Protein AF-A0A7V9MKI5-F1 (afdb_monomer_lite)

Sequence (205 aa):
MGPGGIRGVG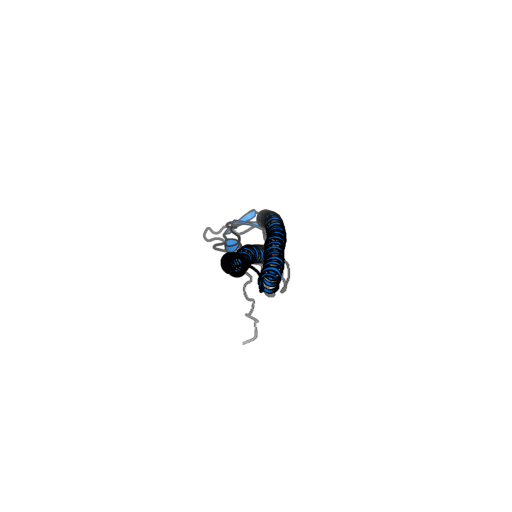IWQVKISDLIAEGTVVKKGDFIATLDKTEIMNKIKDEESELSKIQSKYIQTKLDTTLDLRQARDEISNTSFNVKEKQIVLEQSTYEPPATIRQANLDLEKTNRSMDQQHENYKLKVNQAKAKMQEVTASLKQAEYKLELMQKLLKEFTIIAPEDGMLIYHRDWNGKKKVVGATISAWEPTVATLPDLIFGYHTMI

Foldseek 3Di:
DFFLCCVVLPHFKWFWADADDAQDWDFAFAFGTFIDCVVLVVSLVVLVVVLVVLVVVLVVLVVVLVVVLVVLVVVLVVLVVVLVVLVVVLVVCPPPPPVSNVVSVVSSVVSVVVSVVSVVVSVVSVVVSVVSNVVSVVVNVVSVVSSVSSVVSSVSSGDGDNGTAGKAFDADPVRDTRDGGDMDGSVHRDGIDGDDPPPDDDDDD

Structure (mmCIF, N/CA/C/O backbone):
data_AF-A0A7V9MKI5-F1
#
_entry.id   AF-A0A7V9MKI5-F1
#
loop_
_atom_site.group_PDB
_atom_site.id
_atom_site.type_symbol
_atom_site.label_atom_id
_atom_site.label_alt_id
_atom_site.label_comp_id
_atom_site.label_asym_id
_atom_site.label_entity_id
_atom_site.label_seq_id
_atom_site.pdbx_PDB_ins_code
_atom_site.Cartn_x
_atom_site.Cartn_y
_atom_site.Cartn_z
_atom_site.occupancy
_atom_site.B_iso_or_equiv
_atom_site.auth_seq_id
_atom_site.auth_comp_id
_atom_site.auth_asym_id
_atom_site.auth_atom_id
_atom_site.pdbx_PDB_model_num
ATOM 1 N N . MET A 1 1 ? 9.125 -3.597 -34.446 1.00 60.88 1 MET A N 1
ATOM 2 C CA . MET A 1 1 ? 8.851 -2.256 -33.874 1.00 60.88 1 MET A CA 1
ATOM 3 C C . MET A 1 1 ? 9.505 -2.170 -32.502 1.00 60.88 1 MET A C 1
ATOM 5 O O . MET A 1 1 ? 9.724 -3.215 -31.906 1.00 60.88 1 MET A O 1
ATOM 9 N N . GLY A 1 2 ? 9.860 -0.974 -32.034 1.00 60.72 2 GLY A N 1
ATOM 10 C CA . GLY A 1 2 ? 10.328 -0.752 -30.665 1.00 60.72 2 GLY A CA 1
ATOM 11 C C . GLY A 1 2 ? 9.188 -0.805 -29.636 1.00 60.72 2 GLY A C 1
ATOM 12 O O . GLY A 1 2 ? 8.023 -0.921 -30.025 1.00 60.72 2 GLY A O 1
ATOM 13 N N . PRO A 1 3 ? 9.504 -0.715 -28.335 1.00 67.06 3 PRO A N 1
ATOM 14 C CA . PRO A 1 3 ? 8.548 -1.004 -27.268 1.00 67.06 3 PRO A CA 1
ATOM 15 C C . PRO A 1 3 ? 7.454 0.067 -27.162 1.00 67.06 3 PRO A C 1
ATOM 17 O O . PRO A 1 3 ? 7.740 1.261 -27.034 1.00 67.06 3 PRO A O 1
ATOM 20 N N . GLY A 1 4 ? 6.185 -0.349 -27.196 1.00 63.31 4 GLY A N 1
ATOM 21 C CA . GLY A 1 4 ? 5.028 0.560 -27.197 1.00 63.31 4 GLY A CA 1
ATOM 22 C C . GLY A 1 4 ? 4.692 1.157 -25.824 1.00 63.31 4 GLY A C 1
ATOM 23 O O . GLY A 1 4 ? 4.005 2.174 -25.740 1.00 63.31 4 GLY A O 1
ATOM 24 N N . GLY A 1 5 ? 5.197 0.556 -24.741 1.00 73.44 5 GLY A N 1
ATOM 25 C CA . GLY A 1 5 ? 4.875 0.927 -23.356 1.00 73.44 5 GLY A CA 1
ATOM 26 C C . GLY A 1 5 ? 5.828 1.926 -22.688 1.00 73.44 5 GLY A C 1
ATOM 27 O O . GLY A 1 5 ? 5.616 2.276 -21.529 1.00 73.44 5 GLY A O 1
ATOM 28 N N . ILE A 1 6 ? 6.858 2.415 -23.391 1.00 75.31 6 ILE A N 1
ATOM 29 C CA . ILE A 1 6 ? 7.937 3.254 -22.822 1.00 75.31 6 ILE A CA 1
ATOM 30 C C . ILE A 1 6 ? 7.398 4.547 -22.187 1.00 75.31 6 ILE A C 1
ATOM 32 O O . ILE A 1 6 ? 7.865 4.963 -21.125 1.00 75.31 6 ILE A O 1
ATOM 36 N N . ARG A 1 7 ? 6.334 5.127 -22.759 1.00 76.44 7 ARG A N 1
ATOM 37 C CA . ARG A 1 7 ? 5.679 6.320 -22.190 1.00 76.44 7 ARG A CA 1
ATOM 38 C C . ARG A 1 7 ? 5.007 6.045 -20.849 1.00 76.44 7 ARG A C 1
ATOM 40 O O . ARG A 1 7 ? 5.034 6.900 -19.970 1.00 76.44 7 ARG A O 1
ATOM 47 N N . GLY A 1 8 ? 4.423 4.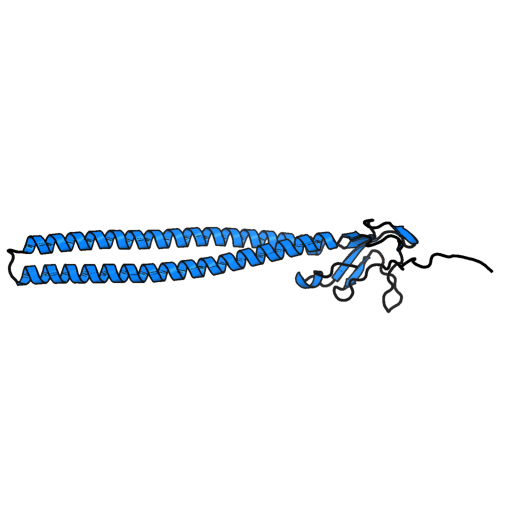858 -20.682 1.00 75.50 8 GLY A N 1
ATOM 48 C CA . GLY A 1 8 ? 3.691 4.474 -19.471 1.00 75.50 8 GLY A CA 1
ATOM 49 C C . GLY A 1 8 ? 4.578 4.370 -18.228 1.00 75.50 8 GLY A C 1
ATOM 50 O O . GLY A 1 8 ? 4.080 4.454 -17.111 1.00 75.50 8 GLY A O 1
ATOM 51 N N . VAL A 1 9 ? 5.895 4.248 -18.417 1.00 78.75 9 VAL A N 1
ATOM 52 C CA . VAL A 1 9 ? 6.900 4.176 -17.342 1.00 78.75 9 VAL A CA 1
ATOM 53 C C . VAL A 1 9 ? 7.737 5.461 -17.222 1.00 78.75 9 VAL A C 1
ATOM 55 O O . VAL A 1 9 ? 8.720 5.521 -16.475 1.00 78.75 9 VAL A O 1
ATOM 58 N N . GLY A 1 10 ? 7.348 6.515 -17.948 1.00 79.00 10 GLY A N 1
ATOM 59 C CA . GLY A 1 10 ? 8.006 7.820 -17.914 1.00 79.00 10 GLY A CA 1
ATOM 60 C C . GLY A 1 10 ? 9.408 7.818 -18.519 1.00 79.00 10 GLY A C 1
ATOM 61 O O . GLY A 1 10 ? 10.272 8.534 -18.016 1.00 79.00 10 GLY A O 1
ATOM 62 N N . ILE A 1 11 ? 9.638 6.986 -19.535 1.00 82.94 11 ILE A N 1
ATOM 63 C CA . ILE A 1 11 ? 10.806 7.064 -20.413 1.00 82.94 11 ILE A CA 1
ATOM 64 C C . ILE A 1 11 ? 10.327 7.714 -21.719 1.00 82.94 11 ILE A C 1
ATOM 66 O O . ILE A 1 11 ? 9.241 7.419 -22.221 1.00 82.94 11 ILE A O 1
ATOM 70 N N . TRP A 1 12 ? 11.107 8.639 -22.269 1.00 78.56 12 TRP A N 1
ATOM 71 C CA . TRP A 1 12 ? 10.696 9.414 -23.452 1.00 78.56 12 TRP A CA 1
ATOM 72 C C . TRP A 1 12 ? 11.583 9.170 -24.665 1.00 78.56 12 TRP A C 1
ATOM 74 O O . TRP A 1 12 ? 11.136 9.308 -25.807 1.00 78.56 12 TRP A O 1
ATOM 84 N N . GLN A 1 13 ? 12.835 8.808 -24.409 1.00 79.62 13 GLN A N 1
ATOM 85 C CA . GLN A 1 13 ? 13.882 8.662 -25.400 1.00 79.62 13 GLN A CA 1
ATOM 86 C C . GLN A 1 13 ? 14.754 7.480 -25.010 1.00 79.62 13 GLN A C 1
ATOM 88 O O . GLN A 1 13 ? 15.149 7.369 -23.856 1.00 79.62 13 GLN A O 1
ATOM 93 N N . VAL A 1 14 ? 15.064 6.612 -25.966 1.00 85.00 14 VAL A N 1
ATOM 94 C CA . VAL A 1 14 ? 15.949 5.467 -25.731 1.00 85.00 14 VAL A CA 1
ATOM 95 C C . VAL A 1 14 ? 16.930 5.350 -26.882 1.00 85.00 14 VAL A C 1
ATOM 97 O O . VAL A 1 14 ? 16.553 5.523 -28.037 1.00 85.00 14 VAL A O 1
ATOM 100 N N . LYS A 1 15 ? 18.198 5.074 -26.587 1.00 85.31 15 LYS A N 1
ATOM 101 C CA . LYS A 1 15 ? 19.231 4.916 -27.615 1.00 85.31 15 LYS A CA 1
ATOM 102 C C . LYS A 1 15 ? 19.290 3.482 -28.125 1.00 85.31 15 LYS A C 1
ATOM 104 O O . LYS A 1 15 ? 19.057 2.547 -27.366 1.00 85.31 15 LYS A O 1
ATOM 109 N N . ILE A 1 16 ? 19.645 3.307 -29.395 1.00 84.69 16 ILE A N 1
ATOM 110 C CA . ILE A 1 16 ? 20.011 1.997 -29.946 1.00 84.69 16 ILE A CA 1
ATOM 111 C C . ILE A 1 16 ? 21.430 1.673 -29.476 1.00 84.69 16 ILE A C 1
ATOM 113 O O . ILE A 1 16 ? 22.371 2.380 -29.836 1.00 84.69 16 ILE A O 1
ATOM 117 N N . SER A 1 17 ? 21.582 0.625 -28.673 1.00 85.88 17 SER A N 1
ATOM 118 C CA . SER A 1 17 ? 22.885 0.143 -28.202 1.00 85.88 17 SER A CA 1
ATOM 119 C C . SER A 1 17 ? 23.538 -0.804 -29.198 1.00 85.88 17 SER A C 1
ATOM 121 O O . SER A 1 17 ? 24.751 -0.761 -29.362 1.00 85.88 17 SER A O 1
ATOM 123 N N . ASP A 1 18 ? 22.740 -1.642 -29.856 1.00 84.38 18 ASP A N 1
ATOM 124 C CA . ASP A 1 18 ? 23.227 -2.625 -30.821 1.00 84.38 18 ASP A CA 1
ATOM 125 C C . ASP A 1 18 ? 22.202 -2.837 -31.939 1.00 84.38 18 ASP A C 1
ATOM 127 O O . ASP A 1 18 ? 20.996 -2.718 -31.702 1.00 84.38 18 ASP A O 1
ATOM 131 N N . LEU A 1 19 ? 22.683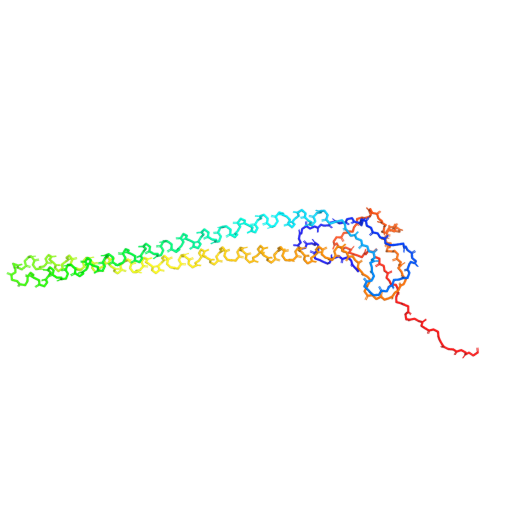 -3.119 -33.149 1.00 84.81 19 LEU A N 1
ATOM 132 C CA . LEU A 1 19 ? 21.885 -3.302 -34.359 1.00 84.81 19 LEU A CA 1
ATOM 133 C C . LEU A 1 19 ? 22.635 -4.210 -35.341 1.00 84.81 19 LEU A C 1
ATOM 135 O O . LEU A 1 19 ? 23.772 -3.920 -35.713 1.00 84.81 19 LEU A O 1
ATOM 139 N N . ILE A 1 20 ? 21.984 -5.281 -35.794 1.00 82.38 20 ILE A N 1
ATOM 140 C CA . ILE A 1 20 ? 22.537 -6.178 -36.815 1.00 82.38 20 ILE A CA 1
ATOM 141 C C . ILE A 1 20 ? 22.661 -5.463 -38.169 1.00 82.38 20 ILE A C 1
ATOM 143 O O . ILE A 1 20 ? 21.883 -4.563 -38.479 1.00 82.38 20 ILE A O 1
ATOM 147 N N . ALA A 1 21 ? 23.640 -5.866 -38.984 1.00 81.62 21 ALA A N 1
ATOM 148 C CA . ALA A 1 21 ? 23.963 -5.198 -40.240 1.00 81.62 21 ALA A CA 1
ATOM 149 C C . ALA A 1 21 ? 22.781 -5.148 -41.232 1.00 81.62 21 ALA A C 1
ATOM 151 O O . ALA A 1 21 ? 22.055 -6.127 -41.423 1.00 81.62 21 ALA A O 1
ATOM 152 N N . GLU A 1 22 ? 22.633 -4.013 -41.917 1.00 79.19 22 GLU A N 1
ATOM 153 C CA . GLU A 1 22 ? 21.692 -3.839 -43.030 1.00 79.19 22 GLU A CA 1
ATOM 154 C C . GLU A 1 22 ? 21.965 -4.869 -44.141 1.00 79.19 22 GLU A C 1
ATOM 156 O O . GLU A 1 22 ? 23.118 -5.160 -44.457 1.00 79.19 22 GLU A O 1
ATOM 161 N N . GLY A 1 23 ? 20.906 -5.419 -44.741 1.00 77.69 23 GLY A N 1
ATOM 162 C CA . GLY A 1 23 ? 21.004 -6.453 -45.777 1.00 77.69 23 GLY A CA 1
ATOM 163 C C . GLY A 1 23 ? 21.146 -7.882 -45.241 1.00 77.69 23 GLY A C 1
ATOM 164 O O . GLY A 1 23 ? 21.161 -8.826 -46.030 1.00 77.69 23 GLY A O 1
ATOM 165 N N . THR A 1 24 ? 21.203 -8.068 -43.919 1.00 81.31 24 THR A N 1
ATOM 166 C CA . THR A 1 24 ? 21.199 -9.404 -43.306 1.00 81.31 24 THR A CA 1
ATOM 167 C C . THR A 1 24 ? 19.825 -10.056 -43.468 1.00 81.31 24 THR A C 1
ATOM 169 O O . THR A 1 24 ? 18.798 -9.432 -43.190 1.00 81.31 24 THR A O 1
ATOM 172 N N . VAL A 1 25 ? 19.802 -11.313 -43.913 1.00 84.94 25 VAL A N 1
ATOM 173 C CA . VAL A 1 25 ? 18.587 -12.136 -43.954 1.00 84.94 25 VAL A CA 1
ATOM 174 C C . VAL A 1 25 ? 18.369 -12.728 -42.567 1.00 84.94 25 VAL A C 1
ATOM 176 O O . VAL A 1 25 ? 19.232 -13.446 -42.065 1.00 84.94 25 VAL A O 1
ATOM 179 N N . VAL A 1 26 ? 17.230 -12.412 -41.961 1.00 85.31 26 VAL A N 1
ATOM 180 C CA . VAL A 1 26 ? 16.841 -12.868 -40.623 1.00 85.31 26 VAL A CA 1
ATOM 181 C C . VAL A 1 26 ? 15.610 -13.761 -40.710 1.00 85.31 26 VAL A C 1
ATOM 183 O O . VAL A 1 26 ? 14.779 -13.603 -41.608 1.00 85.31 26 VAL A O 1
ATOM 186 N N . LYS A 1 27 ? 15.497 -14.703 -39.780 1.00 86.62 27 LYS A N 1
ATOM 187 C CA . LYS A 1 27 ? 14.309 -15.529 -39.566 1.00 86.62 27 LYS A CA 1
ATOM 188 C C . LYS A 1 27 ? 13.481 -14.987 -38.412 1.00 86.62 27 LYS A C 1
ATOM 190 O O . LYS A 1 27 ? 13.981 -14.272 -37.546 1.00 86.62 27 LYS A O 1
ATOM 195 N N . LYS A 1 28 ? 12.216 -15.379 -38.350 1.00 84.69 28 LYS A N 1
ATOM 196 C CA . LYS A 1 28 ? 11.324 -15.104 -37.230 1.00 84.69 28 LYS A CA 1
ATOM 197 C C . LYS A 1 28 ? 11.965 -15.507 -35.902 1.00 84.69 28 LYS A C 1
ATOM 199 O O . LYS A 1 28 ? 12.362 -16.653 -35.707 1.00 84.69 28 LYS A O 1
ATOM 204 N N . GLY A 1 29 ? 12.012 -14.557 -34.974 1.00 85.50 29 GLY A N 1
ATOM 205 C CA . GLY A 1 29 ? 12.634 -14.715 -33.661 1.00 85.50 29 GLY A CA 1
ATOM 206 C C . GLY A 1 29 ? 14.114 -14.336 -33.602 1.00 85.50 29 GLY A C 1
ATOM 207 O O . GLY A 1 29 ? 14.643 -14.230 -32.495 1.00 85.50 29 GLY A O 1
ATOM 208 N N . ASP A 1 30 ? 14.768 -14.070 -34.736 1.00 85.88 30 ASP A N 1
ATOM 209 C CA . ASP A 1 30 ? 16.168 -13.649 -34.744 1.00 85.88 30 ASP A CA 1
ATOM 210 C C . ASP A 1 30 ? 16.339 -12.262 -34.125 1.00 85.88 30 ASP A C 1
ATOM 212 O O . ASP A 1 30 ? 15.475 -11.384 -34.206 1.00 85.88 30 ASP A O 1
ATOM 216 N N . PHE A 1 31 ? 17.494 -12.059 -33.504 1.00 86.19 31 PHE A N 1
ATOM 217 C CA . PHE A 1 31 ? 17.879 -10.788 -32.915 1.00 86.19 31 PHE A CA 1
ATOM 218 C C . PHE A 1 31 ? 18.073 -9.703 -33.987 1.00 86.19 31 PHE A C 1
ATOM 220 O O . PHE A 1 31 ? 18.790 -9.910 -34.964 1.00 86.19 31 PHE A O 1
ATOM 227 N N . ILE A 1 32 ? 17.475 -8.525 -33.775 1.00 84.50 32 ILE A N 1
ATOM 228 C CA . ILE A 1 32 ? 17.630 -7.358 -34.657 1.00 84.50 32 ILE A CA 1
ATOM 229 C C . ILE A 1 32 ? 18.417 -6.251 -33.966 1.00 84.50 32 ILE A C 1
ATOM 231 O O . ILE A 1 32 ? 19.394 -5.749 -34.517 1.00 84.50 32 ILE A O 1
ATOM 235 N N . ALA A 1 33 ? 17.954 -5.815 -32.795 1.00 84.19 33 ALA A N 1
ATOM 236 C CA . ALA A 1 33 ? 18.511 -4.651 -32.120 1.00 84.19 33 ALA A CA 1
ATOM 237 C C . ALA A 1 33 ? 18.329 -4.728 -30.607 1.00 84.19 33 ALA A C 1
ATOM 239 O O . ALA A 1 33 ? 17.352 -5.291 -30.111 1.00 84.19 33 ALA A O 1
ATOM 240 N N . THR A 1 34 ? 19.229 -4.082 -29.873 1.00 87.44 34 THR A N 1
ATOM 241 C CA . THR A 1 34 ? 19.060 -3.826 -28.441 1.00 87.44 34 THR A CA 1
ATOM 242 C C . THR A 1 34 ? 18.991 -2.329 -28.195 1.00 87.44 34 THR A C 1
ATOM 244 O O . THR A 1 34 ? 19.807 -1.558 -28.699 1.00 87.44 34 THR A O 1
ATOM 247 N N . LEU A 1 35 ? 18.019 -1.925 -27.388 1.00 88.25 35 LEU A N 1
ATOM 248 C CA . LEU A 1 35 ? 17.893 -0.576 -26.862 1.00 88.25 35 LEU A CA 1
ATOM 249 C C . LEU A 1 35 ? 18.617 -0.446 -25.517 1.00 88.25 35 LEU A C 1
ATOM 251 O O . LEU A 1 35 ? 18.698 -1.419 -24.767 1.00 88.25 35 LEU A O 1
ATOM 255 N N . ASP A 1 36 ? 19.104 0.751 -25.195 1.00 89.69 36 ASP A N 1
ATOM 256 C CA . ASP A 1 36 ? 19.792 1.029 -23.933 1.00 89.69 36 ASP A CA 1
ATOM 257 C C . ASP A 1 36 ? 18.863 0.779 -22.739 1.00 89.69 36 ASP A C 1
ATOM 259 O O . ASP A 1 36 ? 17.883 1.493 -22.516 1.00 89.69 36 ASP A O 1
ATOM 263 N N . LYS A 1 37 ? 19.182 -0.262 -21.965 1.00 90.69 37 LYS A N 1
ATOM 264 C CA . LYS A 1 37 ? 18.383 -0.722 -20.824 1.00 90.69 37 LYS A CA 1
ATOM 265 C C . LYS A 1 37 ? 18.675 0.056 -19.541 1.00 90.69 37 LYS A C 1
ATOM 267 O O . LYS A 1 37 ? 17.978 -0.148 -18.552 1.00 90.69 37 LYS A O 1
ATOM 272 N N . THR A 1 38 ? 19.687 0.924 -19.521 1.00 91.44 38 THR A N 1
ATOM 273 C CA . THR A 1 38 ? 20.181 1.562 -18.290 1.00 91.44 38 THR A CA 1
ATOM 274 C C . THR A 1 38 ? 19.078 2.333 -17.564 1.00 91.44 38 THR A C 1
ATOM 276 O O . THR A 1 38 ? 18.885 2.155 -16.363 1.00 91.44 38 THR A O 1
ATOM 279 N N . GLU A 1 39 ? 18.297 3.138 -18.289 1.00 89.69 39 GLU A N 1
ATOM 280 C CA . GLU A 1 39 ? 17.238 3.959 -17.689 1.00 89.69 39 GLU A CA 1
ATOM 281 C C . GLU A 1 39 ? 16.088 3.115 -17.118 1.00 89.69 39 GLU A C 1
ATOM 283 O O . GLU A 1 39 ? 15.657 3.341 -15.986 1.00 89.69 39 GLU A O 1
ATOM 288 N N . ILE A 1 40 ? 15.615 2.110 -17.865 1.00 90.56 40 ILE A N 1
ATOM 289 C CA . ILE A 1 40 ? 14.537 1.225 -17.402 1.00 90.56 40 ILE A CA 1
ATOM 290 C C . ILE A 1 40 ? 14.993 0.341 -16.235 1.00 90.56 40 ILE A C 1
ATOM 292 O O . ILE A 1 40 ? 14.228 0.150 -15.297 1.00 90.56 40 ILE A O 1
ATOM 296 N N . MET A 1 41 ? 16.242 -0.140 -16.232 1.00 93.62 41 MET A N 1
ATOM 297 C CA . MET A 1 41 ? 16.791 -0.917 -15.114 1.00 93.62 41 MET A CA 1
ATOM 298 C C . MET A 1 41 ? 16.914 -0.080 -13.838 1.00 93.62 41 MET A C 1
ATOM 300 O O . MET A 1 41 ? 16.579 -0.569 -12.762 1.00 93.62 41 MET A O 1
ATOM 304 N N . ASN A 1 42 ? 17.335 1.185 -13.947 1.00 94.12 42 ASN A N 1
ATOM 305 C CA . ASN A 1 42 ? 17.366 2.092 -12.799 1.00 94.12 42 ASN A CA 1
ATOM 306 C C . ASN A 1 42 ? 15.955 2.323 -12.238 1.00 94.12 42 ASN A C 1
ATOM 308 O O . ASN A 1 42 ? 15.748 2.167 -11.039 1.00 94.12 42 ASN A O 1
ATOM 312 N N . LYS A 1 43 ? 14.966 2.586 -13.104 1.00 92.81 43 LYS A N 1
ATOM 313 C CA . LYS A 1 43 ? 13.561 2.733 -12.686 1.00 92.81 43 LYS A CA 1
ATOM 314 C C . LYS A 1 43 ? 12.997 1.467 -12.036 1.00 92.81 43 LYS A C 1
ATOM 316 O O . LYS A 1 43 ? 12.274 1.582 -11.054 1.00 92.81 43 LYS A O 1
ATOM 321 N N . ILE A 1 44 ? 13.333 0.281 -12.550 1.00 95.81 44 ILE A N 1
ATOM 322 C CA . ILE A 1 44 ? 12.948 -1.001 -11.937 1.00 95.81 44 ILE A CA 1
ATOM 323 C C . ILE A 1 44 ? 13.520 -1.101 -10.526 1.00 95.81 44 ILE A C 1
ATOM 325 O O . ILE A 1 44 ? 12.781 -1.403 -9.599 1.00 95.81 44 ILE A O 1
ATOM 329 N N . LYS A 1 45 ? 14.808 -0.796 -10.346 1.00 97.00 45 LYS A N 1
ATOM 330 C CA . LYS A 1 45 ? 15.458 -0.839 -9.032 1.00 97.00 45 LYS A CA 1
ATOM 331 C C . LYS A 1 45 ? 14.833 0.149 -8.040 1.00 97.00 45 LYS A C 1
ATOM 333 O O . LYS A 1 45 ? 14.655 -0.182 -6.867 1.00 97.00 45 LYS A O 1
ATOM 338 N N . ASP A 1 46 ? 14.488 1.348 -8.503 1.00 95.94 46 ASP A N 1
ATOM 339 C CA . ASP A 1 46 ? 13.783 2.341 -7.690 1.00 95.94 46 ASP A CA 1
ATOM 340 C C . ASP A 1 46 ? 12.380 1.843 -7.298 1.00 95.94 46 ASP A C 1
ATOM 342 O O . ASP A 1 46 ? 11.988 1.957 -6.136 1.00 95.94 46 ASP A O 1
ATOM 346 N N . GLU A 1 47 ? 11.648 1.232 -8.235 1.00 96.31 47 GLU A N 1
ATOM 347 C CA . GLU A 1 47 ? 10.319 0.657 -7.989 1.00 96.31 47 GLU A CA 1
ATOM 348 C C . GLU A 1 47 ? 10.374 -0.565 -7.057 1.00 96.31 47 GLU A C 1
ATOM 350 O O . GLU A 1 47 ? 9.507 -0.716 -6.205 1.00 96.31 47 GLU A O 1
ATOM 355 N N . GLU A 1 48 ? 11.402 -1.413 -7.148 1.00 97.75 48 GLU A N 1
ATOM 356 C CA . GLU A 1 48 ? 11.637 -2.527 -6.215 1.00 97.75 48 GLU A CA 1
ATOM 357 C C . GLU A 1 48 ? 11.877 -2.024 -4.785 1.00 97.75 48 GLU A C 1
ATOM 359 O O . GLU A 1 48 ? 11.333 -2.571 -3.821 1.00 97.75 48 GLU A O 1
ATOM 364 N N . SER A 1 49 ? 12.665 -0.954 -4.641 1.00 98.06 49 SER A N 1
ATOM 365 C CA . SER A 1 49 ? 12.889 -0.290 -3.354 1.00 98.06 49 SER A CA 1
ATOM 366 C C . SER A 1 49 ? 11.587 0.278 -2.788 1.00 98.06 49 SER A C 1
ATOM 368 O O . SER A 1 49 ? 11.290 0.105 -1.604 1.00 98.06 49 SER A O 1
ATOM 370 N N . GLU A 1 50 ? 10.772 0.911 -3.632 1.00 96.56 50 GLU A N 1
ATOM 371 C CA . GLU A 1 50 ? 9.479 1.452 -3.221 1.00 96.56 50 GLU A CA 1
ATOM 372 C C . GLU A 1 50 ? 8.474 0.352 -2.856 1.00 96.56 50 GLU A C 1
ATOM 374 O O . GLU A 1 50 ? 7.832 0.427 -1.807 1.00 96.56 50 GLU A O 1
ATOM 379 N N . LEU A 1 51 ? 8.407 -0.725 -3.642 1.00 98.06 51 LEU A N 1
ATOM 380 C CA . LEU A 1 51 ? 7.593 -1.899 -3.341 1.00 98.06 51 LEU A CA 1
ATOM 381 C C . LEU A 1 51 ? 7.967 -2.498 -1.981 1.00 98.06 51 LEU A C 1
ATOM 383 O O . LEU A 1 51 ? 7.081 -2.785 -1.179 1.00 98.06 51 LEU A O 1
ATOM 387 N N . SER A 1 52 ? 9.261 -2.623 -1.678 1.00 98.19 52 SER A N 1
ATOM 388 C CA . SER A 1 52 ? 9.742 -3.119 -0.381 1.00 98.19 52 SER A CA 1
ATOM 389 C C . SER A 1 52 ? 9.277 -2.245 0.796 1.00 98.19 52 SER A C 1
ATOM 391 O O . SER A 1 52 ? 8.822 -2.753 1.832 1.00 98.19 52 SER A O 1
ATOM 393 N N . LYS A 1 53 ? 9.296 -0.913 0.637 1.00 98.31 53 LYS A N 1
ATOM 394 C CA . LYS A 1 53 ? 8.747 0.011 1.646 1.00 98.31 53 LYS A CA 1
ATOM 395 C C . LYS A 1 53 ? 7.239 -0.163 1.809 1.00 98.31 53 LYS A C 1
ATOM 397 O O . LYS A 1 53 ? 6.755 -0.225 2.941 1.00 98.31 53 LYS A O 1
ATOM 402 N N . ILE A 1 54 ? 6.495 -0.269 0.707 1.00 98.31 54 ILE A N 1
ATOM 403 C CA . ILE A 1 54 ? 5.036 -0.442 0.733 1.00 98.31 54 ILE A CA 1
ATOM 404 C C . ILE A 1 54 ? 4.659 -1.788 1.364 1.00 98.31 54 ILE A C 1
ATOM 406 O O . ILE A 1 54 ? 3.752 -1.837 2.192 1.00 98.31 54 ILE A O 1
ATOM 410 N N . GLN A 1 55 ? 5.385 -2.866 1.060 1.00 98.31 55 GLN A N 1
ATOM 411 C CA . GLN A 1 55 ? 5.219 -4.174 1.701 1.00 98.31 55 GLN A CA 1
ATOM 412 C C . GLN A 1 55 ? 5.452 -4.092 3.211 1.00 98.31 55 GLN A C 1
ATOM 414 O O . GLN A 1 55 ? 4.634 -4.576 3.997 1.00 98.31 55 GLN A O 1
ATOM 419 N N . SER A 1 56 ? 6.522 -3.412 3.631 1.00 98.56 56 SER A N 1
ATOM 420 C CA . SER A 1 56 ? 6.802 -3.171 5.050 1.00 98.56 56 SER A CA 1
ATOM 421 C C . SER A 1 56 ? 5.664 -2.391 5.714 1.00 98.56 56 SER A C 1
ATOM 423 O O . SER A 1 56 ? 5.197 -2.763 6.793 1.00 98.56 56 SER A O 1
ATOM 425 N N . LYS A 1 57 ? 5.143 -1.356 5.042 1.00 98.19 57 LYS A N 1
ATOM 426 C CA . LYS A 1 57 ? 4.013 -0.562 5.537 1.00 98.19 57 LYS A CA 1
ATOM 427 C C . LYS A 1 57 ? 2.714 -1.364 5.613 1.00 98.19 57 LYS A C 1
ATOM 429 O O . LYS A 1 57 ? 1.957 -1.197 6.570 1.00 98.19 57 LYS A O 1
ATOM 434 N N . TYR A 1 58 ? 2.458 -2.239 4.644 1.00 98.62 58 TYR A N 1
ATOM 435 C CA . TYR A 1 58 ? 1.319 -3.153 4.646 1.00 98.62 58 TYR A CA 1
ATOM 436 C C . TYR A 1 58 ? 1.378 -4.100 5.851 1.00 98.62 58 TYR A C 1
ATOM 438 O O . TYR A 1 58 ? 0.398 -4.220 6.586 1.00 98.62 58 TYR A O 1
ATOM 446 N N . ILE A 1 59 ? 2.539 -4.719 6.099 1.00 98.56 59 ILE A N 1
ATOM 447 C CA . ILE A 1 59 ? 2.747 -5.612 7.248 1.00 98.56 59 ILE A CA 1
ATOM 448 C C . ILE A 1 59 ? 2.560 -4.848 8.558 1.00 98.56 59 ILE A C 1
ATOM 450 O O . ILE A 1 59 ? 1.813 -5.306 9.421 1.00 98.56 59 ILE A O 1
ATOM 454 N N . GLN A 1 60 ? 3.177 -3.672 8.688 1.00 98.50 60 GLN A N 1
ATOM 455 C CA . GLN A 1 60 ? 3.028 -2.820 9.866 1.00 98.50 60 GLN A CA 1
ATOM 456 C C . GLN A 1 60 ? 1.554 -2.484 10.123 1.00 98.50 60 GLN A C 1
ATOM 458 O O . GLN A 1 60 ? 1.037 -2.751 11.200 1.00 98.50 60 GLN A O 1
ATOM 463 N N . THR A 1 61 ? 0.845 -1.987 9.108 1.00 98.38 61 THR A N 1
ATOM 464 C CA . THR A 1 61 ? -0.570 -1.596 9.230 1.00 98.38 61 THR A CA 1
ATOM 465 C C . THR A 1 61 ? -1.452 -2.789 9.599 1.00 98.38 61 THR A C 1
ATOM 467 O O . THR A 1 61 ? -2.374 -2.663 10.408 1.00 98.38 61 THR A O 1
ATOM 470 N N . LYS A 1 62 ? -1.157 -3.976 9.057 1.00 98.44 62 LYS A N 1
ATOM 471 C CA . LYS A 1 62 ? -1.844 -5.219 9.418 1.00 98.44 62 LYS A CA 1
ATOM 472 C C . LYS A 1 62 ? -1.623 -5.586 10.886 1.00 98.44 62 LYS A C 1
ATOM 474 O O . LYS A 1 62 ? -2.573 -5.993 11.552 1.00 98.44 62 LYS A O 1
ATOM 479 N N . LEU A 1 63 ? -0.396 -5.461 11.387 1.00 98.69 63 LEU A N 1
ATOM 480 C CA . LEU A 1 63 ? -0.074 -5.740 12.787 1.00 98.69 63 LEU A CA 1
ATOM 481 C C . LEU A 1 63 ? -0.742 -4.725 13.718 1.00 98.69 63 LEU A C 1
ATOM 483 O O . LEU A 1 63 ? -1.451 -5.141 14.630 1.00 98.69 63 LEU A O 1
ATOM 487 N N . ASP A 1 64 ? -0.605 -3.430 13.434 1.00 98.31 64 ASP A N 1
ATOM 488 C CA . ASP A 1 64 ? -1.188 -2.345 14.231 1.00 98.31 64 ASP A CA 1
ATOM 489 C C . ASP A 1 64 ? -2.710 -2.502 14.336 1.00 98.31 64 ASP A C 1
ATOM 491 O O . ASP A 1 64 ? -3.267 -2.558 15.429 1.00 98.31 64 ASP A O 1
ATOM 495 N N . THR A 1 65 ? -3.396 -2.695 13.203 1.00 98.19 65 THR A N 1
ATOM 496 C CA . THR A 1 65 ? -4.854 -2.901 13.201 1.00 98.19 65 THR A CA 1
ATOM 497 C C . THR A 1 65 ? -5.272 -4.178 13.929 1.00 98.19 65 THR A C 1
ATOM 499 O O . THR A 1 65 ? -6.318 -4.203 14.576 1.00 98.19 65 THR A O 1
ATOM 502 N N . THR A 1 66 ? -4.466 -5.241 13.867 1.00 98.31 66 THR A N 1
ATOM 503 C CA . THR A 1 66 ? -4.735 -6.478 14.614 1.00 98.31 66 THR A CA 1
ATOM 504 C C . THR A 1 66 ? -4.619 -6.248 16.120 1.00 98.31 66 THR A C 1
ATOM 506 O O . THR A 1 66 ? -5.480 -6.708 16.873 1.00 98.31 66 THR A O 1
ATOM 509 N N . LEU A 1 67 ? -3.581 -5.531 16.558 1.00 98.38 67 LEU A N 1
ATOM 510 C CA . LEU A 1 67 ? -3.369 -5.189 17.963 1.00 98.38 67 LEU A CA 1
ATOM 511 C C . LEU A 1 67 ? -4.481 -4.273 18.484 1.00 98.38 67 LEU A C 1
ATOM 513 O O . LEU A 1 67 ? -5.082 -4.590 19.509 1.00 98.38 67 LEU A O 1
ATOM 517 N N . ASP A 1 68 ? -4.837 -3.226 17.738 1.00 97.81 68 ASP A N 1
ATOM 518 C CA . ASP A 1 68 ? -5.907 -2.287 18.095 1.00 97.81 68 ASP A CA 1
ATOM 519 C C . ASP A 1 68 ? -7.260 -2.995 18.275 1.00 97.81 68 ASP A C 1
ATOM 521 O O . ASP A 1 68 ? -7.995 -2.755 19.239 1.00 97.81 68 ASP A O 1
ATOM 525 N N . LEU A 1 69 ? -7.605 -3.895 17.346 1.00 98.44 69 LEU A N 1
ATOM 526 C CA . LEU A 1 69 ? -8.858 -4.651 17.403 1.00 98.44 69 LEU A CA 1
ATOM 527 C C . LEU A 1 69 ? -8.863 -5.691 18.519 1.00 98.44 69 LEU A C 1
ATOM 529 O O . LEU A 1 69 ? -9.920 -5.955 19.097 1.00 98.44 69 LEU A O 1
ATOM 533 N N . ARG A 1 70 ? -7.706 -6.288 18.821 1.00 98.44 70 ARG A N 1
ATOM 534 C CA . ARG A 1 70 ? -7.560 -7.183 19.968 1.00 98.44 70 ARG A CA 1
ATOM 535 C C . ARG A 1 70 ? -7.769 -6.416 21.268 1.00 98.44 70 ARG A C 1
ATOM 537 O O . ARG A 1 70 ? -8.607 -6.831 22.058 1.00 98.44 70 ARG A O 1
ATOM 544 N N . GLN A 1 71 ? -7.094 -5.283 21.444 1.00 98.19 71 GLN A N 1
ATOM 545 C CA . GLN A 1 71 ? -7.240 -4.455 22.638 1.00 98.19 71 GLN A CA 1
ATOM 546 C C . GLN A 1 71 ? -8.699 -4.028 22.849 1.00 98.19 71 GLN A C 1
ATOM 548 O O . GLN A 1 71 ? -9.230 -4.164 23.945 1.00 98.19 71 GLN A O 1
ATOM 553 N N . ALA A 1 72 ? -9.386 -3.596 21.789 1.00 97.88 72 ALA A N 1
ATOM 554 C CA . ALA A 1 72 ? -10.799 -3.231 21.878 1.00 97.88 72 ALA A CA 1
ATOM 555 C C . ALA A 1 72 ? -11.708 -4.415 22.273 1.00 97.88 72 ALA A C 1
ATOM 557 O O . ALA A 1 72 ? -12.716 -4.231 22.953 1.00 97.88 72 ALA A O 1
ATOM 558 N N . ARG A 1 73 ? -11.359 -5.647 21.878 1.00 98.06 73 ARG A N 1
ATOM 559 C CA . ARG A 1 73 ? -12.074 -6.857 22.310 1.00 98.06 73 ARG A CA 1
ATOM 560 C C . ARG A 1 73 ? -11.807 -7.176 23.781 1.00 98.06 73 ARG A C 1
ATOM 562 O O . ARG A 1 73 ? -12.737 -7.561 24.487 1.00 98.06 73 ARG A O 1
ATOM 569 N N . ASP A 1 74 ? -10.572 -6.994 24.233 1.00 98.12 74 ASP A N 1
ATOM 570 C CA . ASP A 1 74 ? -10.189 -7.191 25.632 1.00 98.12 74 ASP A CA 1
ATOM 571 C C . ASP A 1 74 ? -10.903 -6.162 26.539 1.00 98.12 74 ASP A C 1
ATOM 573 O O . ASP A 1 74 ? -11.435 -6.523 27.588 1.00 98.12 74 ASP A O 1
ATOM 577 N N . GLU A 1 75 ? -11.034 -4.906 26.094 1.00 96.44 75 GLU A N 1
ATOM 578 C CA . GLU A 1 75 ? -11.810 -3.844 26.763 1.00 96.44 75 GLU A CA 1
ATOM 579 C C . GLU A 1 75 ? -13.303 -4.205 26.912 1.00 96.44 75 GLU A C 1
ATOM 581 O O . GLU A 1 75 ? -13.887 -4.041 27.991 1.00 96.44 75 GLU A O 1
ATOM 586 N N . ILE A 1 76 ? -13.921 -4.749 25.854 1.00 97.75 76 ILE A N 1
ATOM 587 C CA . ILE A 1 76 ? -15.299 -5.270 25.900 1.00 97.75 76 ILE A CA 1
ATOM 588 C C . ILE A 1 76 ? -15.404 -6.432 26.890 1.00 97.75 76 ILE A C 1
ATOM 590 O O . ILE A 1 76 ? -16.316 -6.454 27.716 1.00 97.75 76 ILE A O 1
ATOM 594 N N . SER A 1 77 ? -14.470 -7.387 26.833 1.00 97.88 77 SER A N 1
ATOM 595 C CA . SER A 1 77 ? -14.448 -8.539 27.738 1.00 97.88 77 SER A CA 1
ATOM 596 C C . SER A 1 77 ? -14.389 -8.087 29.198 1.00 97.88 77 SER A C 1
ATOM 598 O O . SER A 1 77 ? -15.223 -8.506 30.001 1.00 97.88 77 SER A O 1
ATOM 600 N N . ASN A 1 78 ? -13.483 -7.166 29.532 1.00 96.69 78 ASN A N 1
ATOM 601 C CA . ASN A 1 78 ? -13.364 -6.609 30.880 1.00 96.69 78 ASN A CA 1
ATOM 602 C C . ASN A 1 78 ? -14.655 -5.917 31.331 1.00 96.69 78 ASN A C 1
ATOM 604 O O . ASN A 1 78 ? -15.123 -6.143 32.445 1.00 96.69 78 ASN A O 1
ATOM 608 N N . THR A 1 79 ? -15.282 -5.129 30.455 1.00 96.56 79 THR A N 1
ATOM 609 C CA . THR A 1 79 ? -16.538 -4.449 30.800 1.00 96.56 79 THR A CA 1
ATOM 610 C C . THR A 1 79 ? -17.682 -5.450 30.989 1.00 96.56 79 THR A C 1
ATOM 612 O O . THR A 1 79 ? -18.496 -5.275 31.891 1.00 96.56 79 THR A O 1
ATOM 615 N N . SER A 1 80 ? -17.708 -6.549 30.228 1.00 96.75 80 SER A N 1
ATOM 616 C CA . SER A 1 80 ? -18.690 -7.626 30.413 1.00 96.75 80 SER A CA 1
ATOM 617 C C . SER A 1 80 ? -18.558 -8.326 31.773 1.00 96.75 80 SER A C 1
ATOM 619 O O . SER A 1 80 ? -19.566 -8.681 32.384 1.00 96.75 80 SER A O 1
ATOM 621 N N . PHE A 1 81 ? -17.333 -8.488 32.289 1.00 98.00 81 PHE A N 1
ATOM 622 C CA . PHE A 1 81 ? -17.113 -8.992 33.646 1.00 98.00 81 PHE A CA 1
ATOM 623 C C . PHE A 1 81 ? -17.604 -7.994 34.696 1.00 98.00 81 PHE A C 1
ATOM 625 O O . PHE A 1 81 ? -18.299 -8.398 35.624 1.00 98.00 81 PHE A O 1
ATOM 632 N N . ASN A 1 82 ? -17.343 -6.700 34.500 1.00 97.31 82 ASN A N 1
ATOM 633 C CA . ASN A 1 82 ? -17.836 -5.656 35.399 1.00 97.31 82 ASN A CA 1
ATOM 634 C C . ASN A 1 82 ? -19.373 -5.607 35.434 1.00 97.31 82 ASN A C 1
ATOM 636 O O . ASN A 1 82 ? -19.954 -5.449 36.503 1.00 97.31 82 ASN A O 1
ATOM 640 N N . VAL A 1 83 ? -20.048 -5.779 34.289 1.00 97.94 83 VAL A N 1
ATOM 641 C CA . VAL A 1 83 ? -21.519 -5.891 34.237 1.00 97.94 83 VAL A CA 1
ATOM 642 C C . VAL A 1 83 ? -21.996 -7.057 35.102 1.00 97.94 83 VAL A C 1
ATOM 644 O O . VAL A 1 83 ? -22.875 -6.868 35.940 1.00 97.94 83 VAL A O 1
ATOM 647 N N . LYS A 1 84 ? -21.394 -8.244 34.945 1.00 97.75 84 LYS A N 1
ATOM 648 C CA . LYS A 1 84 ? -21.746 -9.430 35.745 1.00 97.75 84 LYS A CA 1
ATOM 649 C C . LYS A 1 84 ? -21.531 -9.195 37.237 1.00 97.75 84 LYS A C 1
ATOM 651 O O . LYS A 1 84 ? -22.377 -9.576 38.036 1.00 97.75 84 LYS A O 1
ATOM 656 N N . GLU A 1 85 ? -20.433 -8.547 37.614 1.00 97.88 85 GLU A N 1
ATOM 657 C CA . GLU A 1 85 ? -20.159 -8.192 39.007 1.00 97.88 85 GLU A CA 1
ATOM 658 C C . GLU A 1 85 ? -21.252 -7.271 39.573 1.00 97.88 85 GLU A C 1
ATOM 660 O O . GLU A 1 85 ? -21.821 -7.564 40.623 1.00 97.88 85 GLU A O 1
ATOM 665 N N . LYS A 1 86 ? -21.614 -6.195 38.857 1.00 97.81 86 LYS A N 1
ATOM 666 C CA . LYS A 1 86 ? -22.689 -5.282 39.286 1.00 97.81 86 LYS A CA 1
ATOM 667 C C . LYS A 1 86 ? -24.055 -5.957 39.334 1.00 97.81 86 LYS A C 1
ATOM 669 O O . LYS A 1 86 ? -24.855 -5.633 40.209 1.00 97.81 86 LYS A O 1
ATOM 674 N N . GLN A 1 87 ? -24.307 -6.909 38.441 1.00 97.50 87 GLN A N 1
ATOM 675 C CA . GLN A 1 87 ? -25.528 -7.701 38.458 1.00 97.50 87 GLN A CA 1
ATOM 676 C C . GLN A 1 87 ? -25.610 -8.562 39.725 1.00 97.50 87 GLN A C 1
ATOM 678 O O . GLN A 1 87 ? -26.623 -8.514 40.417 1.00 97.50 87 GLN A O 1
ATOM 683 N N . ILE A 1 88 ? -24.532 -9.267 40.080 1.00 97.56 88 ILE A N 1
ATOM 684 C CA . ILE A 1 88 ? -24.465 -10.069 41.312 1.00 97.56 88 ILE A CA 1
ATOM 685 C C . ILE A 1 88 ? -24.680 -9.185 42.550 1.00 97.56 88 ILE A C 1
ATOM 687 O O . ILE A 1 88 ? -25.431 -9.560 43.448 1.00 97.56 88 ILE A O 1
ATOM 691 N N . VAL A 1 89 ? -24.070 -7.995 42.595 1.00 96.50 89 VAL A N 1
ATOM 692 C CA . VAL A 1 89 ? -24.263 -7.039 43.702 1.00 96.50 89 VAL A CA 1
ATOM 693 C C . VAL A 1 89 ? -25.731 -6.623 43.831 1.00 96.50 89 VAL A C 1
ATOM 695 O O . VAL A 1 89 ? -26.265 -6.592 44.941 1.00 96.50 89 VAL A O 1
ATOM 698 N N . LEU A 1 90 ? -26.405 -6.329 42.716 1.00 95.75 90 LEU A N 1
ATOM 699 C CA . LEU A 1 90 ? -27.826 -5.980 42.726 1.00 95.75 90 LEU A CA 1
ATOM 700 C C . LEU A 1 90 ? -28.693 -7.147 43.221 1.00 95.75 90 LEU A C 1
ATOM 702 O O . LEU A 1 90 ? -29.567 -6.935 44.058 1.00 95.75 90 LEU A O 1
ATOM 706 N N . GLU A 1 91 ? -28.427 -8.369 42.753 1.00 95.06 91 GLU A N 1
ATOM 707 C CA . GLU A 1 91 ? -29.135 -9.585 43.179 1.00 95.06 91 GLU A CA 1
ATOM 708 C C . GLU A 1 91 ? -28.974 -9.839 44.691 1.00 95.06 91 GLU A C 1
ATOM 710 O O . GLU A 1 91 ? -29.945 -10.152 45.386 1.00 95.06 91 GLU A O 1
ATOM 715 N N . GLN A 1 92 ? -27.772 -9.624 45.235 1.00 94.75 92 GLN A N 1
ATOM 716 C CA . GLN A 1 92 ? -27.488 -9.758 46.670 1.00 94.75 92 GLN A CA 1
ATOM 717 C C . GLN A 1 92 ? -28.118 -8.649 47.525 1.00 94.75 92 GLN A C 1
ATOM 719 O O . GLN A 1 92 ? -28.417 -8.875 48.696 1.00 94.75 92 GLN A O 1
ATOM 724 N N . SER A 1 93 ? -28.382 -7.475 46.946 1.00 94.25 93 SER A N 1
ATOM 725 C CA . SER A 1 93 ? -28.939 -6.313 47.656 1.00 94.25 93 SER A CA 1
ATOM 726 C C . SER A 1 93 ? -30.446 -6.419 47.936 1.00 94.25 93 SER A C 1
ATOM 728 O O . SER A 1 93 ? -31.040 -5.474 48.441 1.00 94.25 93 SER A O 1
ATOM 730 N N . THR A 1 94 ? -31.095 -7.548 47.633 1.00 88.88 94 THR A N 1
ATOM 731 C CA . THR A 1 94 ? -32.561 -7.723 47.717 1.00 88.88 94 THR A CA 1
ATOM 732 C C . THR A 1 94 ? -33.165 -7.389 49.096 1.00 88.88 94 THR A C 1
ATOM 734 O O . THR A 1 94 ? -34.334 -7.012 49.171 1.00 88.88 94 THR A O 1
ATOM 737 N N . TYR A 1 95 ? -32.385 -7.479 50.179 1.00 92.88 95 TYR A N 1
ATOM 738 C CA . TYR A 1 95 ? -32.822 -7.175 51.554 1.00 92.88 95 TYR A CA 1
ATOM 739 C C . TYR A 1 95 ? -32.278 -5.849 52.110 1.00 92.88 95 TYR A C 1
ATOM 741 O O . TYR A 1 95 ? -32.472 -5.545 53.286 1.00 92.88 95 TYR A O 1
ATOM 749 N N . GLU A 1 96 ? -31.595 -5.063 51.280 1.00 94.25 96 GLU A N 1
ATOM 750 C CA . GLU A 1 96 ? -31.041 -3.764 51.655 1.00 94.25 96 GLU A CA 1
ATOM 751 C C . GLU A 1 96 ? -32.114 -2.656 51.629 1.00 94.25 96 GLU A C 1
ATOM 753 O O . GLU A 1 96 ? -33.180 -2.812 51.022 1.00 94.25 96 GLU A O 1
ATOM 758 N N . PRO A 1 97 ? -31.858 -1.488 52.249 1.00 97.19 97 PRO A N 1
ATOM 759 C CA . PRO A 1 97 ? -32.754 -0.343 52.153 1.00 97.19 97 PRO A CA 1
ATOM 760 C C . PRO A 1 97 ? -33.041 0.062 50.692 1.00 97.19 97 PRO A C 1
ATOM 762 O O . PRO A 1 97 ? -32.150 -0.028 49.840 1.00 97.19 97 PRO A O 1
ATOM 765 N N . PRO A 1 98 ? -34.231 0.622 50.384 1.00 94.81 98 PRO A N 1
ATOM 766 C CA . PRO A 1 98 ? -34.606 0.998 49.014 1.00 94.81 98 PRO A CA 1
ATOM 767 C C . PRO A 1 98 ? -33.601 1.918 48.305 1.00 94.81 98 PRO A C 1
ATOM 769 O O . PRO A 1 98 ? -33.433 1.843 47.088 1.00 94.81 98 PRO A O 1
ATOM 772 N N . ALA A 1 99 ? -32.919 2.785 49.059 1.00 95.62 99 ALA A N 1
ATOM 773 C CA . ALA A 1 99 ? -31.874 3.656 48.529 1.00 95.62 99 ALA A CA 1
ATOM 774 C C . ALA A 1 99 ? -30.661 2.862 48.006 1.00 95.62 99 ALA A C 1
ATOM 776 O O . ALA A 1 99 ? -30.179 3.149 46.911 1.00 95.62 99 ALA A O 1
ATOM 777 N N . THR A 1 100 ? -30.218 1.838 48.741 1.00 95.62 100 THR A N 1
ATOM 778 C CA . THR A 1 100 ? -29.091 0.966 48.378 1.00 95.62 100 THR A CA 1
ATOM 779 C C . THR A 1 100 ? -29.414 0.129 47.142 1.00 95.62 100 THR A C 1
ATOM 781 O O . THR A 1 100 ? -28.624 0.094 46.200 1.00 95.62 100 THR A O 1
ATOM 784 N N . ILE A 1 101 ? -30.616 -0.460 47.083 1.00 95.75 101 ILE A N 1
ATOM 785 C CA . ILE A 1 101 ? -31.093 -1.208 45.904 1.00 95.75 101 ILE A CA 1
ATOM 786 C C . ILE A 1 101 ? -31.103 -0.300 44.669 1.00 95.75 101 ILE A C 1
ATOM 788 O O . ILE A 1 101 ? -30.633 -0.680 43.594 1.00 95.75 101 ILE A O 1
ATOM 792 N N . ARG A 1 102 ? -31.612 0.931 44.820 1.00 96.38 102 ARG A N 1
ATOM 793 C CA . ARG A 1 102 ? -31.649 1.909 43.728 1.00 96.38 102 ARG A CA 1
ATOM 794 C C . ARG A 1 102 ? -30.247 2.291 43.256 1.00 96.38 102 ARG A C 1
ATOM 796 O O . ARG A 1 102 ? -30.044 2.420 42.052 1.00 96.38 102 ARG A O 1
ATOM 803 N N . GLN A 1 103 ? -29.293 2.454 44.168 1.00 96.31 103 GLN A N 1
ATOM 804 C CA . GLN A 1 103 ? -27.904 2.747 43.820 1.00 96.31 103 GLN A CA 1
ATOM 805 C C . GLN A 1 103 ? -27.254 1.589 43.049 1.00 96.31 103 GLN A C 1
ATOM 807 O O . GLN A 1 103 ? -26.688 1.825 41.984 1.00 96.31 103 GLN A O 1
ATOM 812 N N . ALA A 1 104 ? -27.406 0.346 43.520 1.00 96.75 104 ALA A N 1
ATOM 813 C CA . ALA A 1 104 ? -26.884 -0.836 42.829 1.00 96.75 104 ALA A CA 1
ATOM 814 C C . ALA A 1 104 ? -27.469 -0.988 41.410 1.00 96.75 104 ALA A C 1
ATOM 816 O O . ALA A 1 104 ? -26.751 -1.331 40.471 1.00 96.75 104 ALA A O 1
ATOM 817 N N . ASN A 1 105 ? -28.756 -0.668 41.233 1.00 96.75 105 ASN A N 1
ATOM 818 C CA . ASN A 1 105 ? -29.408 -0.682 39.924 1.00 96.75 105 ASN A CA 1
ATOM 819 C C . ASN A 1 105 ? -28.826 0.391 38.984 1.00 96.75 105 ASN A C 1
ATOM 821 O O . ASN A 1 105 ? -28.453 0.083 37.854 1.00 96.75 105 ASN A O 1
ATOM 825 N N . LEU A 1 106 ? -28.652 1.627 39.466 1.00 97.94 106 LEU A N 1
ATOM 826 C CA . LEU A 1 106 ? -28.026 2.702 38.684 1.00 97.94 106 LEU A CA 1
ATOM 827 C C . LEU A 1 106 ? -26.583 2.367 38.279 1.00 97.94 106 LEU A C 1
ATOM 829 O O . LEU A 1 106 ? -26.173 2.679 37.159 1.00 97.94 106 LEU A O 1
ATOM 833 N N . ASP A 1 107 ? -25.818 1.714 39.155 1.00 97.56 107 ASP A N 1
ATOM 834 C CA . ASP A 1 107 ? -24.457 1.271 38.844 1.00 97.56 107 ASP A CA 1
ATOM 835 C C . ASP A 1 107 ? -24.443 0.182 37.761 1.00 97.56 107 ASP A C 1
ATOM 837 O O . ASP A 1 107 ? -23.621 0.239 36.837 1.00 97.56 107 ASP A O 1
ATOM 841 N N . LEU A 1 108 ? -25.369 -0.780 37.826 1.00 98.00 108 LEU A N 1
ATOM 842 C CA . LEU A 1 108 ? -25.544 -1.790 36.782 1.00 98.00 108 LEU A CA 1
ATOM 843 C C . LEU A 1 108 ? -25.935 -1.142 35.448 1.00 98.00 108 LEU A C 1
ATOM 845 O O . LEU A 1 108 ? -25.308 -1.417 34.426 1.00 98.00 108 LEU A O 1
ATOM 849 N N . GLU A 1 109 ? -26.916 -0.238 35.451 1.00 98.06 109 GLU A N 1
ATOM 850 C CA . GLU A 1 109 ? -27.367 0.472 34.251 1.00 98.06 109 GLU A CA 1
ATOM 851 C C . GLU A 1 109 ? -26.231 1.287 33.616 1.00 98.06 109 GLU A C 1
ATOM 853 O O . GLU A 1 109 ? -26.002 1.216 32.406 1.00 98.06 109 GLU A O 1
ATOM 858 N N . LYS A 1 110 ? -25.461 2.016 34.429 1.00 97.94 110 LYS A N 1
ATOM 859 C CA . LYS A 1 110 ? -24.278 2.755 33.974 1.00 97.94 110 LYS A CA 1
ATOM 860 C C . LYS A 1 110 ? -23.241 1.829 33.337 1.00 97.94 110 LYS A C 1
ATOM 862 O O . LYS A 1 110 ? -22.675 2.172 32.299 1.00 97.94 110 LYS A O 1
ATOM 867 N N . THR A 1 111 ? -22.992 0.668 33.940 1.00 97.56 111 THR A N 1
ATOM 868 C CA . THR A 1 111 ? -22.005 -0.294 33.430 1.00 97.56 111 THR A CA 1
ATOM 869 C C . THR A 1 111 ? -22.477 -0.940 32.125 1.00 97.56 111 THR A C 1
ATOM 871 O O . THR A 1 111 ? -21.683 -1.059 31.195 1.00 97.56 111 THR A O 1
ATOM 874 N N . ASN A 1 112 ? -23.773 -1.249 32.001 1.00 97.94 112 ASN A N 1
ATOM 875 C CA . ASN A 1 112 ? -24.379 -1.716 30.750 1.00 97.94 112 ASN A CA 1
ATOM 876 C C . ASN A 1 112 ? -24.238 -0.686 29.624 1.00 97.94 112 ASN A C 1
ATOM 878 O O . ASN A 1 112 ? -23.719 -1.010 28.560 1.00 97.94 112 ASN A O 1
ATOM 882 N N . ARG A 1 113 ? -24.582 0.584 29.878 1.00 97.94 113 ARG A N 1
ATOM 883 C CA . ARG A 1 113 ? -24.400 1.659 28.885 1.00 97.94 113 ARG A CA 1
ATOM 884 C C . ARG A 1 113 ? -22.939 1.807 28.454 1.00 97.94 113 ARG A C 1
ATOM 886 O O . ARG A 1 113 ? -22.667 2.053 27.283 1.00 97.94 113 ARG A O 1
ATOM 893 N N . SER A 1 114 ? -21.997 1.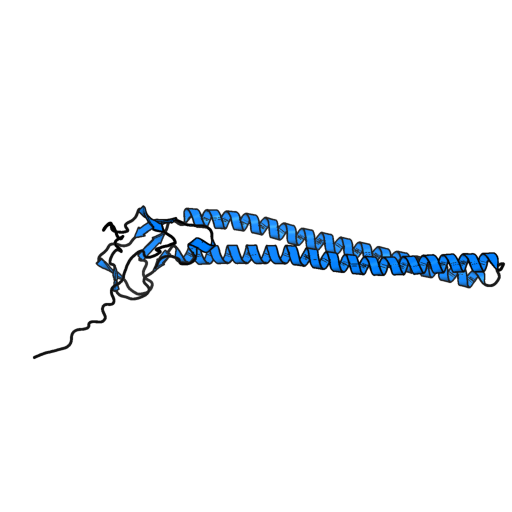654 29.387 1.00 96.88 114 SER A N 1
ATOM 894 C CA . SER A 1 114 ? -20.562 1.656 29.075 1.00 96.88 114 SER A CA 1
ATOM 895 C C . SER A 1 114 ? -20.185 0.486 28.156 1.00 96.88 114 SER A C 1
ATOM 897 O O . SER A 1 114 ? -19.458 0.677 27.183 1.00 96.88 114 SER A O 1
ATOM 899 N N . MET A 1 115 ? -20.717 -0.716 28.407 1.00 97.56 115 MET A N 1
ATOM 900 C CA . MET A 1 115 ? -20.504 -1.886 27.548 1.00 97.56 115 MET A CA 1
ATOM 901 C C . MET A 1 115 ? -21.036 -1.654 26.130 1.00 97.56 115 MET A C 1
ATOM 903 O O . MET A 1 115 ? -20.322 -1.914 25.160 1.00 97.56 115 MET A O 1
ATOM 907 N N . ASP A 1 116 ? -22.244 -1.105 26.003 1.00 97.69 116 ASP A N 1
ATOM 908 C CA . ASP A 1 116 ? -22.842 -0.767 24.708 1.00 97.69 116 ASP A CA 1
ATOM 909 C C . ASP A 1 116 ? -21.977 0.242 23.940 1.00 97.69 116 ASP A C 1
ATOM 911 O O . ASP A 1 116 ? -21.688 0.059 22.756 1.00 97.69 116 ASP A O 1
ATOM 915 N N . GLN A 1 117 ? -21.472 1.272 24.627 1.00 97.44 117 GLN A N 1
ATOM 916 C CA . GLN A 1 117 ? -20.544 2.242 24.041 1.00 97.44 117 GLN A CA 1
ATOM 917 C C . GLN A 1 117 ? -19.247 1.583 23.550 1.00 97.44 117 GLN A C 1
ATOM 919 O O . GLN A 1 117 ? -18.765 1.924 22.468 1.00 97.44 117 GLN A O 1
ATOM 924 N N . GLN A 1 118 ? -18.692 0.622 24.296 1.00 97.44 118 GLN A N 1
ATOM 925 C CA . GLN A 1 118 ? -17.507 -0.124 23.859 1.00 97.44 118 GLN A CA 1
ATOM 926 C C . GLN A 1 118 ? -17.791 -0.992 22.628 1.00 97.44 118 GLN A C 1
ATOM 928 O O . GLN A 1 118 ? -16.953 -1.072 21.727 1.00 97.44 118 GLN A O 1
ATOM 933 N N . HIS A 1 119 ? -18.980 -1.590 22.535 1.00 98.00 119 HIS A N 1
ATOM 934 C CA . HIS A 1 119 ? -19.398 -2.321 21.339 1.00 98.00 119 HIS A CA 1
ATOM 935 C C . HIS A 1 119 ? -19.504 -1.418 20.107 1.00 98.00 119 HIS A C 1
ATOM 937 O O . HIS A 1 119 ? -19.003 -1.784 19.040 1.00 98.00 119 HIS A O 1
ATOM 943 N N . GLU A 1 120 ? -20.103 -0.234 20.237 1.00 98.00 120 GLU A N 1
ATOM 944 C CA . GLU A 1 120 ? -20.170 0.733 19.135 1.00 98.00 120 GLU A CA 1
ATOM 945 C C . GLU A 1 120 ? -18.776 1.243 18.742 1.00 98.00 120 GLU A C 1
ATOM 947 O O . GLU A 1 120 ? -18.426 1.260 17.560 1.00 98.00 120 GLU A O 1
ATOM 952 N N . ASN A 1 121 ? -17.922 1.552 19.722 1.00 96.88 121 ASN A N 1
ATOM 953 C CA . ASN A 1 121 ? -16.531 1.932 19.480 1.00 96.88 121 ASN A CA 1
ATOM 954 C C . ASN A 1 121 ? -15.752 0.828 18.744 1.00 96.88 121 ASN A C 1
ATOM 956 O O . ASN A 1 121 ? -15.020 1.103 17.794 1.00 96.88 121 ASN A O 1
ATOM 960 N N . TYR A 1 122 ? -15.945 -0.439 19.120 1.00 98.31 122 TYR A N 1
ATOM 961 C CA . TYR A 1 122 ? -15.341 -1.571 18.419 1.00 98.31 122 TYR A CA 1
ATOM 962 C C . TYR A 1 122 ? -15.783 -1.647 16.956 1.00 98.31 122 TYR A C 1
ATOM 964 O O . TYR A 1 122 ? -14.938 -1.816 16.076 1.00 98.31 122 TYR A O 1
ATOM 972 N N . LYS A 1 123 ? -17.078 -1.463 16.662 1.00 98.31 123 LYS A N 1
ATOM 973 C CA . LYS A 1 123 ? -17.577 -1.422 15.275 1.00 98.31 123 LYS A CA 1
ATOM 974 C C . LYS A 1 123 ? -16.901 -0.309 14.469 1.00 98.31 123 LYS A C 1
ATOM 976 O O . LYS A 1 123 ? -16.481 -0.545 13.334 1.00 98.31 123 LYS A O 1
ATOM 981 N N . LEU A 1 124 ? -16.739 0.878 15.057 1.00 98.25 124 LEU A N 1
ATOM 982 C CA . LEU A 1 124 ? -16.033 1.995 14.423 1.00 98.25 124 LEU A CA 1
ATOM 983 C C . LEU A 1 124 ? -14.555 1.668 14.173 1.00 98.25 124 LEU A C 1
ATOM 985 O O . LEU A 1 124 ? -14.078 1.852 13.051 1.00 98.25 124 LEU A O 1
ATOM 989 N N . LYS A 1 125 ? -13.853 1.099 15.162 1.00 98.12 125 LYS A N 1
ATOM 990 C CA . LYS A 1 125 ? -12.461 0.640 15.018 1.00 98.12 125 LYS A CA 1
ATOM 991 C C . LYS A 1 125 ? -12.318 -0.414 13.914 1.00 98.12 125 LYS A C 1
ATOM 993 O O . LYS A 1 125 ? -11.375 -0.346 13.130 1.00 98.12 125 LYS A O 1
ATOM 998 N N . VAL A 1 126 ? -13.264 -1.350 13.788 1.00 98.56 126 VAL A N 1
ATOM 999 C CA . VAL A 1 126 ? -13.287 -2.344 12.696 1.00 98.56 126 VAL A CA 1
ATOM 1000 C C . VAL A 1 126 ? -13.403 -1.664 11.335 1.00 98.56 126 VAL A C 1
ATOM 1002 O O . VAL A 1 126 ? -12.658 -2.004 10.416 1.00 98.56 126 VAL A O 1
ATOM 1005 N N . ASN A 1 127 ? -14.309 -0.698 11.189 1.00 98.50 127 ASN A N 1
ATOM 1006 C CA . ASN A 1 127 ? -14.472 0.029 9.931 1.00 98.50 127 ASN A CA 1
ATOM 1007 C C . ASN A 1 127 ? -13.221 0.847 9.587 1.00 98.50 127 ASN A C 1
ATOM 1009 O O . ASN A 1 127 ? -12.759 0.811 8.446 1.00 98.50 127 ASN A O 1
ATOM 1013 N N . GLN A 1 128 ? -12.618 1.505 10.579 1.00 98.25 128 GLN A N 1
ATOM 1014 C CA . GLN A 1 128 ? -11.364 2.236 10.410 1.00 98.25 128 GLN A CA 1
ATOM 1015 C C . GLN A 1 128 ? -10.212 1.307 9.998 1.00 98.25 128 GLN A C 1
ATOM 1017 O O . GLN A 1 128 ? -9.468 1.624 9.071 1.00 98.25 128 GLN A O 1
ATOM 1022 N N . ALA A 1 129 ? -10.072 0.147 10.646 1.00 98.50 129 ALA A N 1
ATOM 1023 C CA . ALA A 1 129 ? -9.060 -0.851 10.310 1.00 98.50 129 ALA A CA 1
ATOM 1024 C C . ALA A 1 129 ? -9.235 -1.383 8.881 1.00 98.50 129 ALA A C 1
ATOM 1026 O O . ALA A 1 129 ? -8.257 -1.490 8.142 1.00 98.50 129 ALA A O 1
ATOM 1027 N N . LYS A 1 130 ? -10.477 -1.659 8.459 1.00 98.56 130 LYS A N 1
ATOM 1028 C CA . LYS A 1 130 ? -10.783 -2.063 7.078 1.00 98.56 130 LYS A CA 1
ATOM 1029 C C . LYS A 1 130 ? -10.364 -0.997 6.070 1.00 98.56 130 LYS A C 1
ATOM 1031 O O . LYS A 1 130 ? -9.705 -1.342 5.096 1.00 98.56 130 LYS A O 1
ATOM 1036 N N . ALA A 1 131 ? -10.699 0.270 6.316 1.00 98.56 131 ALA A N 1
ATOM 1037 C CA . ALA A 1 131 ? -10.326 1.372 5.431 1.00 98.56 131 ALA A CA 1
ATOM 1038 C C . ALA A 1 131 ? -8.798 1.522 5.320 1.00 98.56 131 ALA A C 1
ATOM 1040 O O . ALA A 1 131 ? -8.266 1.539 4.212 1.00 98.56 131 ALA A O 1
ATOM 1041 N N . LYS A 1 132 ? -8.084 1.514 6.457 1.00 98.25 132 LYS A N 1
ATOM 1042 C CA . LYS A 1 132 ? -6.610 1.542 6.485 1.00 98.25 132 LYS A CA 1
ATOM 1043 C C . LYS A 1 132 ? -6.008 0.386 5.685 1.00 98.25 132 LYS A C 1
ATOM 1045 O O . LYS A 1 132 ? -5.104 0.595 4.884 1.00 98.25 132 LYS A O 1
ATOM 1050 N N . MET A 1 133 ? -6.522 -0.833 5.874 1.00 98.38 133 MET A N 1
ATOM 1051 C CA . MET A 1 133 ? -6.047 -2.010 5.143 1.00 98.38 133 MET A CA 1
ATOM 1052 C C . MET A 1 133 ? -6.339 -1.928 3.645 1.00 98.38 133 MET A C 1
ATOM 1054 O O . MET A 1 133 ? -5.495 -2.331 2.847 1.00 98.38 133 MET A O 1
ATOM 1058 N N . GLN A 1 134 ? -7.501 -1.410 3.246 1.00 98.56 134 GLN A N 1
ATOM 1059 C CA . GLN A 1 134 ? -7.843 -1.211 1.837 1.00 98.56 134 GLN A CA 1
ATOM 1060 C C . GLN A 1 134 ? -6.879 -0.239 1.155 1.00 98.56 134 GLN A C 1
ATOM 1062 O O . GLN A 1 134 ? -6.395 -0.550 0.069 1.00 98.56 134 GLN A O 1
ATOM 1067 N N . GLU A 1 135 ? -6.554 0.876 1.809 1.00 98.19 135 GLU A N 1
ATOM 1068 C CA . GLU A 1 135 ? -5.601 1.869 1.308 1.00 98.19 135 GLU A CA 1
ATOM 1069 C C . GLU A 1 135 ? -4.224 1.245 1.049 1.00 98.19 135 GLU A C 1
ATOM 1071 O O . GLU A 1 135 ? -3.744 1.249 -0.085 1.00 98.19 135 GLU A O 1
ATOM 1076 N N . VAL A 1 136 ? -3.614 0.613 2.061 1.00 98.38 136 VAL A N 1
ATOM 1077 C CA . VAL A 1 136 ? -2.275 0.018 1.897 1.00 98.38 136 VAL A CA 1
ATOM 1078 C C . VAL A 1 136 ? -2.267 -1.163 0.924 1.00 98.38 136 VAL A C 1
ATOM 1080 O O . VAL A 1 136 ? -1.271 -1.386 0.240 1.00 98.38 136 VAL A O 1
ATOM 1083 N N . THR A 1 137 ? -3.375 -1.904 0.815 1.00 98.25 137 THR A N 1
ATOM 1084 C CA . THR A 1 137 ? -3.515 -2.990 -0.170 1.00 98.25 137 THR A CA 1
ATOM 1085 C C . THR A 1 137 ? -3.584 -2.443 -1.593 1.00 98.25 137 THR A C 1
ATOM 1087 O O . THR A 1 137 ? -3.004 -3.035 -2.501 1.00 98.25 137 THR A O 1
ATOM 1090 N N . ALA A 1 138 ? -4.296 -1.334 -1.808 1.00 98.44 138 ALA A N 1
ATOM 1091 C CA . ALA A 1 138 ? -4.379 -0.695 -3.116 1.00 98.44 138 ALA A CA 1
ATOM 1092 C C . ALA A 1 138 ? -3.003 -0.178 -3.557 1.00 98.44 138 ALA A C 1
ATOM 1094 O O . ALA A 1 138 ? -2.577 -0.479 -4.672 1.00 98.44 138 ALA A O 1
ATOM 1095 N N . SER A 1 139 ? -2.278 0.495 -2.659 1.00 97.62 139 SER A N 1
ATOM 1096 C CA . SER A 1 139 ? -0.910 0.959 -2.915 1.00 97.62 139 SER A CA 1
ATOM 1097 C C . SER A 1 139 ? 0.041 -0.194 -3.239 1.00 97.62 139 SER A C 1
ATOM 1099 O O . SER A 1 139 ? 0.811 -0.101 -4.193 1.00 97.62 139 SER A O 1
ATOM 1101 N N . LEU A 1 140 ? -0.048 -1.308 -2.499 1.00 98.25 140 LEU A N 1
ATOM 1102 C CA . LEU A 1 140 ? 0.754 -2.506 -2.761 1.00 98.25 140 LEU A CA 1
ATOM 1103 C C . LEU A 1 140 ? 0.496 -3.060 -4.166 1.00 98.25 140 LEU A C 1
ATOM 1105 O O . LEU A 1 140 ? 1.432 -3.215 -4.944 1.00 98.25 140 LEU A O 1
ATOM 1109 N N . LYS A 1 141 ? -0.775 -3.276 -4.521 1.00 98.12 141 LYS A N 1
ATOM 1110 C CA . LYS A 1 141 ? -1.155 -3.784 -5.848 1.00 98.12 141 LYS A CA 1
ATOM 1111 C C . LYS A 1 141 ? -0.709 -2.859 -6.977 1.00 98.12 141 LYS A C 1
ATOM 1113 O O . LYS A 1 141 ? -0.307 -3.334 -8.035 1.00 98.12 141 LYS A O 1
ATOM 1118 N N . GLN A 1 142 ? -0.798 -1.546 -6.771 1.00 96.94 142 GLN A N 1
ATOM 1119 C CA . GLN A 1 142 ? -0.369 -0.568 -7.765 1.00 96.94 142 GLN A CA 1
ATOM 1120 C C . GLN A 1 142 ? 1.143 -0.646 -8.013 1.00 96.94 142 GLN A C 1
ATOM 1122 O O . GLN A 1 142 ? 1.559 -0.642 -9.172 1.00 96.94 142 GLN A O 1
ATOM 1127 N N . ALA A 1 143 ? 1.948 -0.747 -6.951 1.00 96.62 143 ALA A N 1
ATOM 1128 C CA . ALA A 1 143 ? 3.400 -0.886 -7.055 1.00 96.62 143 ALA A CA 1
ATOM 1129 C C . ALA A 1 143 ? 3.805 -2.220 -7.708 1.00 96.62 143 ALA A C 1
ATOM 1131 O O . ALA A 1 143 ? 4.624 -2.236 -8.625 1.00 96.62 143 ALA A O 1
ATOM 1132 N N . GLU A 1 144 ? 3.173 -3.332 -7.316 1.00 97.25 144 GLU A N 1
ATOM 1133 C CA . GLU A 1 144 ? 3.397 -4.649 -7.933 1.00 97.25 144 GLU A CA 1
ATOM 1134 C C . GLU A 1 144 ? 3.096 -4.628 -9.436 1.00 97.25 144 GLU A C 1
ATOM 1136 O O . GLU A 1 144 ? 3.920 -5.054 -10.246 1.00 97.25 144 GLU A O 1
ATOM 1141 N N . TYR A 1 145 ? 1.945 -4.069 -9.820 1.00 95.94 145 TYR A N 1
ATOM 1142 C CA . TYR A 1 145 ? 1.554 -3.951 -11.223 1.00 95.94 145 TYR A CA 1
ATOM 1143 C C . TYR A 1 145 ? 2.528 -3.080 -12.023 1.00 95.94 145 TYR A C 1
ATOM 1145 O O . TYR A 1 145 ? 2.894 -3.412 -13.153 1.00 95.94 145 TYR A O 1
ATOM 1153 N N . LYS A 1 146 ? 2.968 -1.958 -11.445 1.00 93.19 146 LYS A N 1
ATOM 1154 C CA . LYS A 1 146 ? 3.917 -1.050 -12.091 1.00 93.19 146 LYS A CA 1
ATOM 1155 C C . LYS A 1 146 ? 5.274 -1.725 -12.303 1.00 93.19 146 LYS A C 1
ATOM 1157 O O . LYS A 1 146 ? 5.820 -1.624 -13.403 1.00 93.19 146 LYS A O 1
ATOM 1162 N N . LEU A 1 147 ? 5.773 -2.459 -11.309 1.00 95.75 147 LEU A N 1
ATOM 1163 C CA . LEU A 1 147 ? 7.000 -3.246 -11.424 1.00 95.75 147 LEU A CA 1
ATOM 1164 C C . LEU A 1 147 ? 6.876 -4.332 -12.503 1.00 95.75 147 LEU A C 1
ATOM 1166 O O . LEU A 1 147 ? 7.749 -4.442 -13.365 1.00 95.75 147 LEU A O 1
ATOM 1170 N N . GLU A 1 148 ? 5.776 -5.088 -12.512 1.00 95.00 148 GLU A N 1
ATOM 1171 C CA . GLU A 1 148 ? 5.518 -6.121 -13.523 1.00 95.00 148 GLU A CA 1
ATOM 1172 C C . GLU A 1 148 ? 5.502 -5.525 -14.940 1.00 95.00 148 GLU A C 1
ATOM 1174 O O . GLU A 1 148 ? 6.102 -6.076 -15.868 1.00 95.00 148 GLU A O 1
ATOM 1179 N N . LEU A 1 149 ? 4.852 -4.371 -15.113 1.00 91.62 149 LEU A N 1
ATOM 1180 C CA . LEU A 1 149 ? 4.806 -3.660 -16.387 1.00 91.62 149 LEU A CA 1
ATOM 1181 C C . LEU A 1 149 ? 6.207 -3.224 -16.837 1.00 91.62 149 LEU A C 1
ATOM 1183 O O . LEU A 1 149 ? 6.557 -3.429 -18.000 1.00 91.62 149 LEU A O 1
ATOM 1187 N N . MET A 1 150 ? 7.033 -2.684 -15.934 1.00 92.25 150 MET A N 1
ATOM 1188 C CA . MET A 1 150 ? 8.419 -2.322 -16.250 1.00 92.25 150 MET A CA 1
ATOM 1189 C C . MET A 1 150 ? 9.268 -3.542 -16.630 1.00 92.25 150 MET A C 1
ATOM 1191 O O . MET A 1 150 ? 10.042 -3.477 -17.583 1.00 92.25 150 MET A O 1
ATOM 1195 N N . GLN A 1 151 ? 9.105 -4.669 -15.935 1.00 93.31 151 GLN A N 1
ATOM 1196 C CA . GLN A 1 151 ? 9.820 -5.911 -16.240 1.00 93.31 151 GLN A CA 1
ATOM 1197 C C . GLN A 1 151 ? 9.404 -6.511 -17.590 1.00 93.31 151 GLN A C 1
ATOM 1199 O O . GLN A 1 151 ? 10.252 -7.022 -18.324 1.00 93.31 151 GLN A O 1
ATOM 1204 N N . LYS A 1 152 ? 8.115 -6.444 -17.948 1.00 91.12 152 LYS A N 1
ATOM 1205 C CA . LYS A 1 152 ? 7.636 -6.825 -19.289 1.00 91.12 152 LYS A CA 1
ATOM 1206 C C . LYS A 1 152 ? 8.244 -5.921 -20.354 1.00 91.12 152 LYS A C 1
ATOM 1208 O O . LYS A 1 152 ? 8.817 -6.420 -21.318 1.00 91.12 152 LYS A O 1
ATOM 1213 N N . LEU A 1 153 ? 8.209 -4.611 -20.127 1.00 88.81 153 LEU A N 1
ATOM 1214 C CA . LEU A 1 153 ? 8.771 -3.628 -21.043 1.00 88.81 153 LEU A CA 1
ATOM 1215 C C . LEU A 1 153 ? 10.285 -3.811 -21.240 1.00 88.81 153 LEU A C 1
ATOM 1217 O O . LEU A 1 153 ? 10.770 -3.709 -22.360 1.00 88.81 153 LEU A O 1
ATOM 1221 N N . LEU A 1 154 ? 11.037 -4.144 -20.187 1.00 90.44 154 LEU A N 1
ATOM 1222 C CA . LEU A 1 154 ? 12.472 -4.435 -20.280 1.00 90.44 154 LEU A CA 1
ATOM 1223 C C . LEU A 1 154 ? 12.782 -5.559 -21.284 1.00 90.44 154 LEU A C 1
ATOM 1225 O O . LEU A 1 154 ? 13.821 -5.523 -21.946 1.00 90.44 154 LEU A O 1
ATOM 1229 N N . LYS A 1 155 ? 11.895 -6.553 -21.420 1.00 88.12 155 LYS A N 1
ATOM 1230 C CA . LYS A 1 155 ? 12.058 -7.635 -22.406 1.00 88.12 155 LYS A CA 1
ATOM 1231 C C . LYS A 1 155 ? 11.888 -7.120 -23.834 1.00 88.12 155 LYS A C 1
ATOM 1233 O O . LYS A 1 155 ? 12.621 -7.550 -24.717 1.00 88.12 155 LYS A O 1
ATOM 1238 N N . GLU A 1 156 ? 10.993 -6.158 -24.043 1.00 86.69 156 GLU A N 1
ATOM 1239 C CA . GLU A 1 156 ? 10.757 -5.532 -25.350 1.00 86.69 156 GLU A CA 1
ATOM 1240 C C . GLU A 1 156 ? 11.936 -4.660 -25.819 1.00 86.69 156 GLU A C 1
ATOM 1242 O O . GLU A 1 156 ? 12.069 -4.400 -27.014 1.00 86.69 156 GLU A O 1
ATOM 1247 N N . PHE A 1 157 ? 12.836 -4.232 -24.919 1.00 85.69 157 PHE A N 1
ATOM 1248 C CA . PHE A 1 157 ? 14.056 -3.492 -25.295 1.00 85.69 157 PHE A CA 1
ATOM 1249 C C . PHE A 1 157 ? 15.025 -4.340 -26.132 1.00 85.69 157 PHE A C 1
ATOM 1251 O O . PHE A 1 157 ? 15.958 -3.799 -26.726 1.00 85.69 157 PHE A O 1
ATOM 1258 N N . THR A 1 158 ? 14.818 -5.655 -26.187 1.00 87.50 158 THR A N 1
ATOM 1259 C CA . THR A 1 158 ? 15.441 -6.525 -27.180 1.00 87.50 158 THR A CA 1
ATOM 1260 C C . THR A 1 158 ? 14.449 -6.749 -28.316 1.00 87.50 158 THR A C 1
ATOM 1262 O O . THR A 1 158 ? 13.407 -7.376 -28.143 1.00 87.50 158 THR A O 1
ATOM 1265 N N . ILE A 1 159 ? 14.781 -6.218 -29.489 1.00 85.38 159 ILE A N 1
ATOM 1266 C CA . ILE A 1 159 ? 13.945 -6.273 -30.683 1.00 85.38 159 ILE A CA 1
ATOM 1267 C C . ILE A 1 159 ? 14.321 -7.520 -31.472 1.00 85.38 159 ILE A C 1
ATOM 1269 O O . ILE A 1 159 ? 15.475 -7.686 -31.875 1.00 85.38 159 ILE A O 1
ATOM 1273 N N . ILE A 1 160 ? 13.324 -8.367 -31.705 1.00 86.94 160 ILE A N 1
ATOM 1274 C CA . ILE A 1 160 ? 13.426 -9.581 -32.516 1.00 86.94 160 ILE A CA 1
ATOM 1275 C C . ILE A 1 160 ? 12.643 -9.436 -33.824 1.00 86.94 160 ILE A C 1
ATOM 1277 O O . ILE A 1 160 ? 11.746 -8.593 -33.937 1.00 86.94 160 ILE A O 1
ATOM 1281 N N . ALA A 1 161 ? 12.979 -10.264 -34.809 1.00 84.75 161 ALA A N 1
ATOM 1282 C CA . ALA A 1 161 ? 12.302 -10.315 -36.094 1.00 84.75 161 ALA A CA 1
ATOM 1283 C C . ALA A 1 161 ? 10.896 -10.927 -35.956 1.00 84.75 161 ALA A C 1
ATOM 1285 O O . ALA A 1 161 ? 10.771 -12.056 -35.476 1.00 84.75 161 ALA A O 1
ATOM 1286 N N . PRO A 1 162 ? 9.824 -10.213 -36.354 1.00 82.50 162 PRO A N 1
ATOM 1287 C CA . PRO A 1 162 ? 8.466 -10.753 -36.307 1.00 82.50 162 PRO A CA 1
ATOM 1288 C C . PRO A 1 162 ? 8.225 -11.845 -37.356 1.00 82.50 162 PRO A C 1
ATOM 1290 O O . PRO A 1 162 ? 7.422 -12.738 -37.103 1.00 82.50 162 PRO A O 1
ATOM 1293 N N . GLU A 1 163 ? 8.916 -11.775 -38.495 1.00 83.06 163 GLU A N 1
ATOM 1294 C CA . GLU A 1 163 ? 8.806 -12.679 -39.644 1.00 83.06 163 GLU A CA 1
ATOM 1295 C C . GLU A 1 163 ? 10.163 -12.778 -40.361 1.00 83.06 163 GLU A C 1
ATOM 1297 O O . GLU A 1 163 ? 11.073 -11.983 -40.095 1.00 83.06 163 GLU A O 1
ATOM 1302 N N . ASP A 1 164 ? 10.286 -13.745 -41.268 1.00 84.62 164 ASP A N 1
ATOM 1303 C CA . ASP A 1 164 ? 11.464 -13.927 -42.116 1.00 84.62 164 ASP A CA 1
ATOM 1304 C C . ASP A 1 164 ? 11.585 -12.774 -43.128 1.00 84.62 164 ASP A C 1
ATOM 1306 O O . ASP A 1 164 ? 10.600 -12.356 -43.737 1.00 84.62 164 ASP A O 1
ATOM 1310 N N . GLY A 1 165 ? 12.795 -12.256 -43.348 1.00 80.75 165 GLY A N 1
ATOM 1311 C CA . GLY A 1 165 ? 12.999 -11.180 -44.317 1.00 80.75 165 GLY A CA 1
ATOM 1312 C C . GLY A 1 165 ? 14.397 -10.578 -44.301 1.00 80.75 165 GLY A C 1
ATOM 1313 O O . GLY A 1 165 ? 15.237 -10.898 -43.462 1.00 80.75 165 GLY A O 1
ATOM 1314 N N . MET A 1 166 ? 14.662 -9.685 -45.254 1.00 80.38 166 MET A N 1
ATOM 1315 C CA . MET A 1 166 ? 15.918 -8.937 -45.305 1.00 80.38 166 MET A CA 1
ATOM 1316 C C . MET A 1 166 ? 15.798 -7.643 -44.502 1.00 80.38 166 MET A C 1
ATOM 1318 O O . MET A 1 166 ? 14.888 -6.847 -44.734 1.00 80.38 166 MET A O 1
ATOM 1322 N N . LEU A 1 167 ? 16.726 -7.407 -43.575 1.00 77.25 167 LEU A N 1
ATOM 1323 C CA . LEU A 1 167 ? 16.694 -6.219 -42.732 1.00 77.25 167 LEU A CA 1
ATOM 1324 C C . LEU A 1 167 ? 17.070 -4.953 -43.512 1.00 77.25 167 LEU A C 1
ATOM 1326 O O . LEU A 1 167 ? 18.179 -4.848 -44.040 1.00 77.25 167 LEU A O 1
ATOM 1330 N N . ILE A 1 168 ? 16.184 -3.954 -43.496 1.00 75.31 168 ILE A N 1
ATOM 1331 C CA . ILE A 1 168 ? 16.450 -2.610 -44.021 1.00 75.31 168 ILE A CA 1
ATOM 1332 C C . ILE A 1 168 ? 16.359 -1.595 -42.880 1.00 75.31 168 ILE A C 1
ATOM 1334 O O . ILE A 1 168 ? 15.400 -1.583 -42.101 1.00 75.31 168 ILE A O 1
ATOM 1338 N N . TYR A 1 169 ? 17.358 -0.717 -42.774 1.00 73.31 169 TYR A N 1
ATOM 1339 C CA . TYR A 1 169 ? 17.365 0.323 -41.747 1.00 73.31 169 TYR A CA 1
ATOM 1340 C C . TYR A 1 169 ? 16.277 1.362 -41.999 1.00 73.31 169 TYR A C 1
ATOM 1342 O O . TYR A 1 16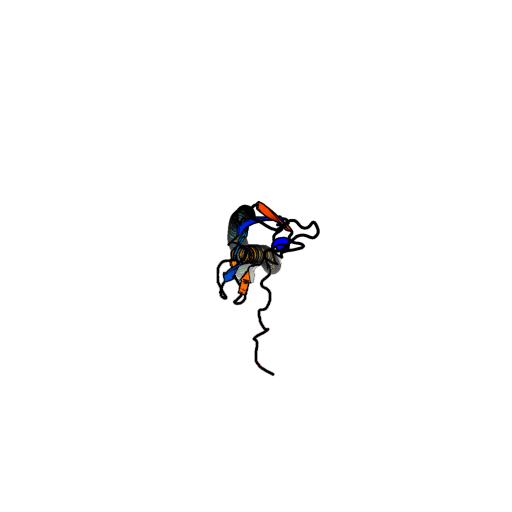9 ? 16.121 1.871 -43.111 1.00 73.31 169 TYR A O 1
ATOM 1350 N N . HIS A 1 170 ? 15.570 1.738 -40.932 1.00 66.56 170 HIS A N 1
ATOM 1351 C CA . HIS A 1 170 ? 14.620 2.839 -40.995 1.00 66.56 170 HIS A CA 1
ATOM 1352 C C . HIS A 1 170 ? 15.370 4.166 -41.179 1.00 66.56 170 HIS A C 1
ATOM 1354 O O . HIS A 1 170 ? 16.398 4.413 -40.536 1.00 66.56 170 HIS A O 1
ATOM 1360 N N . ARG A 1 171 ? 14.854 5.031 -42.054 1.00 65.12 171 ARG A N 1
ATOM 1361 C CA . ARG A 1 171 ? 15.366 6.392 -42.259 1.00 65.12 171 ARG A CA 1
ATOM 1362 C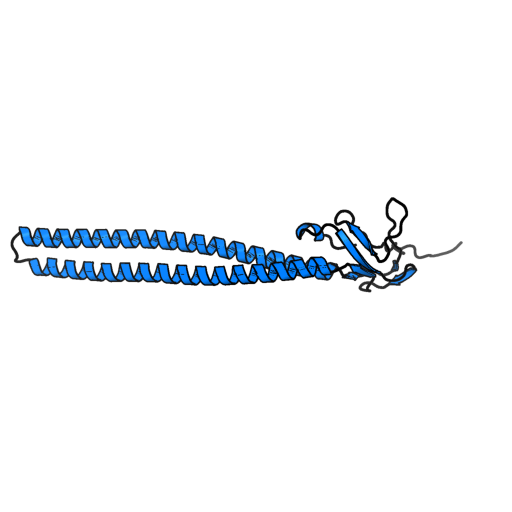 C . ARG A 1 171 ? 14.408 7.378 -41.611 1.00 65.12 171 ARG A C 1
ATOM 1364 O O . ARG A 1 171 ? 13.205 7.276 -41.817 1.00 65.12 171 ARG A O 1
ATOM 1371 N N . ASP A 1 172 ? 14.943 8.314 -40.837 1.00 61.09 172 ASP A N 1
ATOM 1372 C CA . ASP A 1 172 ? 14.160 9.447 -40.346 1.00 61.09 172 ASP A CA 1
ATOM 1373 C C . ASP A 1 172 ? 13.739 10.356 -41.508 1.00 61.09 172 ASP A C 1
ATOM 1375 O O . ASP A 1 172 ? 14.336 10.339 -42.588 1.00 61.09 172 ASP A O 1
ATOM 1379 N N . TRP A 1 173 ? 12.755 11.223 -41.256 1.00 54.81 173 TRP A N 1
ATOM 1380 C CA . TRP A 1 173 ? 12.263 12.232 -42.206 1.00 54.81 173 TRP A CA 1
ATOM 1381 C C . TRP A 1 173 ? 13.378 13.125 -42.793 1.00 54.81 173 TRP A C 1
ATOM 1383 O O . TRP A 1 173 ? 13.256 13.643 -43.899 1.00 54.81 173 TRP A O 1
ATOM 1393 N N . ASN A 1 174 ? 14.498 13.291 -42.079 1.00 55.34 174 ASN A N 1
ATOM 1394 C CA . ASN A 1 174 ? 15.671 14.050 -42.534 1.00 55.34 174 ASN A CA 1
ATOM 1395 C C . ASN A 1 174 ? 16.665 13.234 -43.396 1.00 55.34 174 ASN A C 1
ATOM 1397 O O . ASN A 1 174 ? 17.744 13.731 -43.716 1.00 55.34 174 ASN A O 1
ATOM 1401 N N . GLY A 1 175 ? 16.348 11.978 -43.725 1.00 58.62 175 GLY A N 1
ATOM 1402 C CA . GLY A 1 175 ? 17.187 11.078 -44.519 1.00 58.62 175 GLY A CA 1
ATOM 1403 C C . GLY A 1 175 ? 18.308 10.365 -43.748 1.00 58.62 175 GLY A C 1
ATOM 1404 O O . GLY A 1 175 ? 18.993 9.524 -44.335 1.00 58.62 175 GLY A O 1
ATOM 1405 N N . LYS A 1 176 ? 18.505 10.640 -42.448 1.00 66.44 176 LYS A N 1
ATOM 1406 C CA . LYS A 1 176 ? 19.493 9.927 -41.622 1.00 66.44 176 LYS A CA 1
ATOM 1407 C C . LYS A 1 176 ? 18.985 8.533 -41.258 1.00 66.44 176 LYS A C 1
ATOM 1409 O O . LYS A 1 176 ? 17.845 8.354 -40.837 1.00 66.44 176 LYS A O 1
ATOM 1414 N N . LYS A 1 177 ? 19.857 7.535 -41.410 1.00 68.06 177 LYS A N 1
ATOM 1415 C CA . LYS A 1 177 ? 19.591 6.154 -40.988 1.00 68.06 177 LYS A CA 1
ATOM 1416 C C . LYS A 1 177 ? 19.618 6.066 -39.458 1.00 68.06 177 LYS A C 1
ATOM 1418 O O . LYS A 1 177 ? 20.532 6.613 -38.838 1.00 68.06 177 LYS A O 1
ATOM 1423 N N . LYS A 1 178 ? 18.671 5.339 -38.859 1.00 67.88 178 LYS A N 1
ATOM 1424 C CA . LYS A 1 178 ? 18.738 4.967 -37.438 1.00 67.88 178 LYS A CA 1
ATOM 1425 C C . LYS A 1 178 ? 19.796 3.877 -37.262 1.00 67.88 178 LYS A C 1
ATOM 1427 O O . LYS A 1 178 ? 19.554 2.714 -37.556 1.00 67.88 178 LYS A O 1
ATOM 1432 N N . VAL A 1 179 ? 20.988 4.284 -36.837 1.00 73.44 179 VAL A N 1
ATOM 1433 C CA . VAL A 1 179 ? 22.136 3.408 -36.552 1.00 73.44 179 VAL A CA 1
ATOM 1434 C C . VAL A 1 179 ? 22.408 3.355 -35.048 1.00 73.44 179 VAL A C 1
ATOM 1436 O O . VAL A 1 179 ? 21.771 4.073 -34.276 1.00 73.44 179 VAL A O 1
ATOM 1439 N N . VAL A 1 180 ? 23.359 2.523 -34.620 1.00 78.31 180 VAL A N 1
ATOM 1440 C CA . VAL A 1 180 ? 23.829 2.489 -33.226 1.00 78.31 180 VAL A CA 1
ATOM 1441 C C . VAL A 1 180 ? 24.153 3.907 -32.734 1.00 78.31 180 VAL A C 1
ATOM 1443 O O . VAL A 1 180 ? 24.798 4.692 -33.430 1.00 78.31 180 VAL A O 1
ATOM 1446 N N . GLY A 1 181 ? 23.655 4.252 -31.546 1.00 73.00 181 GLY A N 1
ATOM 1447 C CA . GLY A 1 181 ? 23.746 5.588 -30.953 1.00 73.00 181 GLY A CA 1
ATOM 1448 C C . GLY A 1 181 ? 22.600 6.542 -31.312 1.00 73.00 181 GLY A C 1
ATOM 1449 O O . GLY A 1 181 ? 22.468 7.579 -30.660 1.00 73.00 181 GLY A O 1
ATOM 1450 N N . ALA A 1 182 ? 21.746 6.209 -32.289 1.00 75.94 182 ALA A N 1
ATOM 1451 C CA . ALA A 1 182 ? 20.551 6.994 -32.593 1.00 75.94 182 ALA A CA 1
ATOM 1452 C C . ALA A 1 182 ? 19.501 6.869 -31.480 1.00 75.94 182 ALA A C 1
ATOM 1454 O O . ALA A 1 182 ? 19.330 5.809 -30.873 1.00 75.94 182 ALA A O 1
ATOM 1455 N N . THR A 1 183 ? 18.777 7.961 -31.235 1.00 77.50 183 THR A N 1
ATOM 1456 C CA . THR A 1 183 ? 17.701 8.017 -30.242 1.00 77.50 183 THR A CA 1
ATOM 1457 C C . THR A 1 183 ? 16.365 7.696 -30.896 1.00 77.50 183 THR A C 1
ATOM 1459 O O . THR A 1 183 ? 15.965 8.325 -31.872 1.00 77.50 183 THR A O 1
ATOM 1462 N N . ILE A 1 184 ? 15.641 6.749 -30.317 1.00 75.75 184 ILE A N 1
ATOM 1463 C CA . ILE A 1 184 ? 14.260 6.435 -30.649 1.00 75.75 184 ILE A CA 1
ATOM 1464 C C . ILE A 1 184 ? 13.361 7.178 -29.670 1.00 75.75 184 ILE A C 1
ATOM 1466 O O . ILE A 1 184 ? 13.486 7.052 -28.450 1.00 75.75 184 ILE A O 1
ATOM 1470 N N . SER A 1 185 ? 12.455 7.973 -30.225 1.00 72.75 185 SER A N 1
ATOM 1471 C CA . SER A 1 185 ? 11.407 8.636 -29.463 1.00 72.75 185 SER A CA 1
ATOM 1472 C C . SER A 1 185 ? 10.292 7.647 -29.162 1.00 72.75 185 SER A C 1
ATOM 1474 O O . SER A 1 185 ? 9.889 6.868 -30.027 1.00 72.75 185 SER A O 1
ATOM 1476 N N . ALA A 1 186 ? 9.703 7.748 -27.975 1.00 69.44 186 ALA A N 1
ATOM 1477 C CA . ALA A 1 186 ? 8.499 6.994 -27.651 1.00 69.44 186 ALA A CA 1
ATOM 1478 C C . ALA A 1 186 ? 7.309 7.340 -28.578 1.00 69.44 186 ALA A C 1
ATOM 1480 O O . ALA A 1 186 ? 6.303 6.631 -28.576 1.00 69.44 186 ALA A O 1
ATOM 1481 N N . TRP A 1 187 ? 7.392 8.431 -29.353 1.00 60.25 187 TRP A N 1
ATOM 1482 C CA . TRP A 1 187 ? 6.418 8.856 -30.370 1.00 60.25 187 TRP A CA 1
ATOM 1483 C C . TRP A 1 187 ? 6.575 8.173 -31.725 1.00 60.25 187 TRP A C 1
ATOM 1485 O O . TRP A 1 187 ? 5.600 8.069 -32.462 1.00 60.25 187 TRP A O 1
ATOM 1495 N N . GLU A 1 188 ? 7.753 7.621 -31.997 1.00 66.06 188 GLU A N 1
ATOM 1496 C CA . GLU A 1 188 ? 8.066 6.934 -33.244 1.00 66.06 188 GLU A CA 1
ATOM 1497 C C . GLU A 1 188 ? 8.989 5.738 -32.951 1.00 66.06 188 GLU A C 1
ATOM 1499 O O . GLU A 1 188 ? 10.208 5.810 -33.152 1.00 66.06 188 GLU A O 1
ATOM 1504 N N . PRO A 1 189 ? 8.428 4.620 -32.447 1.00 65.38 189 PRO A N 1
ATOM 1505 C CA . PRO A 1 189 ? 9.213 3.487 -31.967 1.00 65.38 189 PRO A CA 1
ATOM 1506 C C . PRO A 1 189 ? 9.808 2.639 -33.103 1.00 65.38 189 PRO A C 1
ATOM 1508 O O . PRO A 1 189 ? 10.386 1.586 -32.847 1.00 65.38 189 PRO A O 1
ATOM 1511 N N . THR A 1 190 ? 9.659 3.025 -34.371 1.00 65.44 190 THR A N 1
ATOM 1512 C CA . THR A 1 190 ? 10.164 2.241 -35.505 1.00 65.44 190 THR A CA 1
ATOM 1513 C C . THR A 1 190 ? 11.692 2.269 -35.543 1.00 65.44 190 THR A C 1
ATOM 1515 O O . THR A 1 190 ? 12.302 3.340 -35.607 1.00 65.44 190 THR A O 1
ATOM 1518 N N . VAL A 1 191 ? 12.302 1.079 -35.495 1.00 63.47 191 VAL A N 1
ATOM 1519 C CA . VAL A 1 191 ? 13.764 0.883 -35.447 1.00 63.47 191 VAL A CA 1
ATOM 1520 C C . VAL A 1 191 ? 14.310 0.405 -36.792 1.00 63.47 191 VAL A C 1
ATOM 1522 O O . VAL A 1 191 ? 15.263 0.977 -37.309 1.00 63.47 191 VAL A O 1
ATOM 1525 N N . ALA A 1 192 ? 13.669 -0.595 -37.393 1.00 61.41 192 ALA A N 1
ATOM 1526 C CA . ALA A 1 192 ? 13.999 -1.130 -38.709 1.00 61.41 192 ALA A CA 1
ATOM 1527 C C . ALA A 1 192 ? 12.732 -1.672 -39.386 1.00 61.41 192 ALA A C 1
ATOM 1529 O O . ALA A 1 192 ? 11.733 -1.946 -38.709 1.00 61.41 192 ALA A O 1
ATOM 1530 N N . THR A 1 193 ? 12.777 -1.814 -40.709 1.00 66.81 193 THR A N 1
ATOM 1531 C CA . THR A 1 193 ? 11.675 -2.319 -41.537 1.00 66.81 193 THR A CA 1
ATOM 1532 C C . THR A 1 193 ? 12.103 -3.588 -42.259 1.00 66.81 193 THR A C 1
ATOM 1534 O O . THR A 1 193 ? 13.169 -3.623 -42.872 1.00 66.81 193 THR A O 1
ATOM 1537 N N . LEU A 1 194 ? 11.254 -4.611 -42.200 1.00 62.47 194 LEU A N 1
ATOM 1538 C CA . LEU A 1 194 ? 11.354 -5.810 -43.024 1.00 62.47 194 LEU A CA 1
ATOM 1539 C C . LEU A 1 194 ? 10.323 -5.650 -44.149 1.00 62.47 194 LEU A C 1
ATOM 1541 O O . LEU A 1 194 ? 9.129 -5.622 -43.845 1.00 62.47 194 LEU A O 1
ATOM 1545 N N . PRO A 1 195 ? 10.731 -5.446 -45.412 1.00 61.28 195 PRO A N 1
ATOM 1546 C CA . PRO A 1 195 ? 9.790 -5.488 -46.519 1.00 61.28 195 PRO A CA 1
ATOM 1547 C C . PRO A 1 195 ? 9.277 -6.918 -46.693 1.00 61.28 195 PRO A C 1
ATOM 1549 O O . PRO A 1 195 ? 10.047 -7.877 -46.633 1.00 61.28 195 PRO A O 1
ATOM 1552 N N . ASP A 1 196 ? 7.974 -7.040 -46.916 1.00 44.97 196 ASP A N 1
ATOM 1553 C CA . ASP A 1 196 ? 7.338 -8.313 -47.220 1.00 44.97 196 ASP A CA 1
ATOM 1554 C C . ASP A 1 196 ? 7.837 -8.803 -48.590 1.00 44.97 196 ASP A C 1
ATOM 1556 O O . ASP A 1 196 ? 7.643 -8.137 -49.610 1.00 44.97 196 ASP A O 1
ATOM 1560 N N . LEU A 1 197 ? 8.530 -9.942 -48.617 1.00 49.59 197 LEU A N 1
ATOM 1561 C CA . LEU A 1 197 ? 8.967 -10.598 -49.852 1.00 49.59 197 LEU A CA 1
ATOM 1562 C C . LEU A 1 197 ? 7.894 -11.582 -50.351 1.00 49.59 197 LEU A C 1
ATOM 1564 O O . LEU A 1 197 ? 8.222 -12.639 -50.882 1.00 49.59 197 LEU A O 1
ATOM 1568 N N . ILE A 1 198 ? 6.603 -11.251 -50.243 1.00 43.78 198 ILE A N 1
ATOM 1569 C CA . ILE A 1 198 ? 5.557 -11.926 -51.027 1.00 43.78 198 ILE A CA 1
ATOM 1570 C C . ILE A 1 198 ? 5.440 -11.227 -52.385 1.00 43.78 198 ILE A C 1
ATOM 1572 O O . ILE A 1 198 ? 4.479 -10.531 -52.679 1.00 43.78 198 ILE A O 1
ATOM 1576 N N . PHE A 1 199 ? 6.436 -11.441 -53.239 1.00 39.94 199 PHE A N 1
ATOM 1577 C CA . PHE A 1 199 ? 6.231 -11.491 -54.688 1.00 39.94 199 PHE A CA 1
ATOM 1578 C C . PHE A 1 199 ? 7.123 -12.603 -55.238 1.00 39.94 199 PHE A C 1
ATOM 1580 O O . PHE A 1 199 ? 8.213 -12.384 -55.763 1.00 39.94 199 PHE A O 1
ATOM 1587 N N . GLY A 1 200 ? 6.652 -13.837 -55.042 1.00 34.94 200 GLY A N 1
ATOM 1588 C CA . GLY A 1 200 ? 7.176 -15.010 -55.724 1.00 34.94 200 GLY A CA 1
ATOM 1589 C C . GLY A 1 200 ? 6.862 -14.938 -57.219 1.00 34.94 200 GLY A C 1
ATOM 1590 O O . GLY A 1 200 ? 5.723 -14.710 -57.619 1.00 34.94 200 GLY A O 1
ATOM 1591 N N . TYR A 1 201 ? 7.894 -15.138 -58.032 1.00 48.41 201 TYR A N 1
ATOM 1592 C CA . TYR A 1 201 ? 7.819 -15.291 -59.481 1.00 48.41 201 TYR A CA 1
ATOM 1593 C C . TYR A 1 201 ? 7.168 -16.629 -59.883 1.00 48.41 201 TYR A C 1
ATOM 1595 O O . TYR A 1 201 ? 7.568 -17.684 -59.387 1.00 48.41 201 TYR A O 1
ATOM 1603 N N . HIS A 1 202 ? 6.246 -16.587 -60.851 1.00 33.69 202 HIS A N 1
ATOM 1604 C CA . HIS A 1 202 ? 5.880 -17.682 -61.771 1.00 33.69 202 HIS A CA 1
ATOM 1605 C C . HIS A 1 202 ? 5.012 -17.090 -62.905 1.00 33.69 202 HIS A C 1
ATOM 1607 O O . HIS A 1 202 ? 4.126 -16.306 -62.592 1.00 33.69 202 HIS A O 1
ATOM 1613 N N . THR A 1 203 ? 5.082 -17.373 -64.210 1.00 35.97 203 THR A N 1
ATOM 1614 C CA . THR A 1 203 ? 6.005 -18.033 -65.151 1.00 35.97 203 THR A CA 1
ATOM 1615 C C . THR A 1 203 ? 5.472 -17.684 -66.561 1.00 35.97 203 THR A C 1
ATOM 1617 O O . THR A 1 203 ? 4.261 -17.606 -66.727 1.00 35.97 203 THR A O 1
ATOM 1620 N N . MET A 1 204 ? 6.379 -17.508 -67.532 1.00 34.97 204 MET A N 1
ATOM 1621 C CA . MET A 1 204 ? 6.251 -17.590 -69.008 1.00 34.97 204 MET A CA 1
ATOM 1622 C C . MET A 1 204 ? 5.119 -16.874 -69.773 1.00 34.97 204 MET A C 1
ATOM 1624 O O . MET A 1 204 ? 3.942 -17.197 -69.637 1.00 34.97 204 MET A O 1
ATOM 1628 N N . ILE A 1 205 ? 5.542 -16.081 -70.768 1.00 41.03 205 ILE A N 1
ATOM 1629 C CA . ILE A 1 205 ? 5.435 -16.471 -72.189 1.00 41.03 205 ILE A CA 1
ATOM 1630 C C . ILE A 1 205 ? 6.829 -16.331 -72.807 1.00 41.03 205 ILE A C 1
ATOM 1632 O O . ILE A 1 205 ? 7.511 -15.348 -72.438 1.00 41.03 205 ILE A O 1
#

pLDDT: mean 86.28, std 15.49, range [33.69, 98.69]

Radius of gyration: 35.45 Å; chains: 1; bounding box: 59×32×124 Å

Secondary structure (DSSP, 8-state):
---TTGGGGT--EEEEEEEPPTT-EE-TT-EEEEE--HHHHHHHHHHHHHHHHHHHHHHHHHHHHHHHHHHHHHHHHHHHHHHHHHHHHHHHGGGS-HHHHHHHHHHHHHHHHHHHHHHHHHHHHHHHHHHHHHHHHHHHHHHHHHHHHHHHHHHHTEEE-SSSEE-EE-B-TTS-B--TTPEEETT----EE------------